Protein AF-A0A378BBC6-F1 (afdb_monomer_lite)

InterPro domains:
  IPR001708 Membrane insertase YidC/ALB3/OXA1/COX18 [PR00701] (45-63)
  IPR001708 Membrane insertase YidC/ALB3/OXA1/COX18 [PR00701] (79-94)
  IPR001708 Membrane insertase YidC/ALB3/OXA1/COX18 [PR00701] (152-172)
  IPR028053 Membrane insertase YidC, N-terminal [PF14849] (2-171)
  IPR028053 Membrane insertase YidC, N-terminal [TIGR03593] (2-173)
  IPR028053 Membrane insertase YidC, N-terminal [cd19961] (1-158)
  IPR038221 YidC, periplasmic domain superfamily [G3DSA:2.70.98.90] (1-163)

Radius of gyration: 26.61 Å; chains: 1; bounding box: 70×82×53 Å

Foldseek 3Di:
DKDKDKDFAQDQFWDKDKDKDKDKDQQDDPPVPPPPDDDDPPPDWDWAKKKDAPVRLIDTDHLVCQVVVVKDWDKHQFMKIWTADVQWIKIKGWDDRFIKIWMKHDPDPRMIMTMIMGDIDIAHHRGMDMTMMDIDTGTLDQVVLCVRGRSSNVSPCPDPCPVVVVVVVVVVVVVVVVPPDDDDDDDDDDDDDDDDDDD

Secondary structure (DSSP, 8-state):
-EEEEEEE--SSSPEEE--EEEEEEESSPPGGG---SSSS-------EEEEE-SS-S-EEE-HHHHHTT---EEEESS-EEEEEETTEEEEEEEE-SS-EEEEEEE-STTEEEEEEEPPPEEE-TT-EEEEEEEEEEEE--HHHHHHHSTTGGGG---GGGHHHHHHHHHHHHHHHHTTS-------------------

pLDDT: mean 80.64, std 21.5, range [30.55, 98.56]

Organism: Klebsiella pneumoniae subsp. ozaenae (NCBI:txid574)

Structure (mmCIF, N/CA/C/O backbone):
data_AF-A0A378BBC6-F1
#
_entry.id   AF-A0A378BBC6-F1
#
loop_
_atom_site.group_PDB
_atom_site.id
_atom_site.type_symbol
_atom_site.label_atom_id
_atom_site.label_alt_id
_atom_site.label_comp_id
_atom_site.label_asym_id
_atom_site.label_entity_id
_atom_site.label_seq_id
_atom_site.pdbx_PDB_ins_code
_atom_site.Cartn_x
_atom_site.Cartn_y
_atom_site.Cartn_z
_atom_site.occupancy
_atom_site.B_iso_or_equiv
_atom_site.auth_seq_id
_atom_site.auth_comp_id
_atom_site.auth_asym_id
_atom_site.auth_atom_id
_atom_site.pdbx_PDB_model_num
ATOM 1 N N . MET A 1 1 ? 1.016 -13.605 1.439 1.00 93.06 1 MET A N 1
ATOM 2 C CA . MET A 1 1 ? 0.713 -13.779 2.875 1.00 93.06 1 MET A CA 1
ATOM 3 C C . MET A 1 1 ? -0.545 -12.999 3.213 1.00 93.06 1 MET A C 1
ATOM 5 O O . MET A 1 1 ? -0.640 -11.848 2.810 1.00 93.06 1 MET A O 1
ATOM 9 N N . ASN A 1 2 ? -1.507 -13.596 3.916 1.00 94.50 2 ASN A N 1
ATOM 10 C CA . ASN A 1 2 ? -2.684 -12.868 4.398 1.00 94.50 2 ASN A CA 1
ATOM 11 C C . ASN A 1 2 ? -2.404 -12.291 5.785 1.00 94.50 2 ASN A C 1
ATOM 13 O O . ASN A 1 2 ? -1.843 -12.980 6.632 1.00 94.50 2 ASN A O 1
ATOM 17 N N . VAL A 1 3 ? -2.797 -11.040 5.997 1.00 94.94 3 VAL A N 1
ATOM 18 C CA . VAL A 1 3 ? -2.669 -10.315 7.261 1.00 94.94 3 VAL A CA 1
ATOM 19 C C . VAL A 1 3 ? -4.071 -9.905 7.684 1.00 94.94 3 VAL A C 1
ATOM 21 O O . VAL A 1 3 ? -4.707 -9.070 7.040 1.00 94.94 3 VAL A O 1
ATOM 24 N N . GLY A 1 4 ? -4.575 -10.569 8.721 1.00 93.38 4 GLY A N 1
ATOM 25 C CA . GLY A 1 4 ? -5.915 -10.362 9.256 1.00 93.38 4 GLY A CA 1
ATOM 26 C C . GLY A 1 4 ? -5.871 -9.829 10.682 1.00 93.38 4 GLY A C 1
ATOM 27 O O . GLY A 1 4 ? -5.032 -10.248 11.475 1.00 93.38 4 GLY A O 1
ATOM 28 N N . TYR A 1 5 ? -6.808 -8.946 11.004 1.00 93.56 5 TYR A N 1
ATOM 29 C CA . TYR A 1 5 ? -7.039 -8.399 12.333 1.00 93.56 5 TYR A CA 1
ATOM 30 C C . TYR A 1 5 ? -8.456 -8.759 12.773 1.00 93.56 5 TYR A C 1
ATOM 32 O O . TYR A 1 5 ? -9.387 -8.710 11.969 1.00 93.56 5 TYR A O 1
ATOM 40 N N . SER A 1 6 ? -8.613 -9.108 14.046 1.00 95.56 6 SER A N 1
ATOM 41 C CA . SER A 1 6 ? -9.911 -9.272 14.701 1.00 95.56 6 SER A CA 1
ATOM 42 C C . SER A 1 6 ? -10.002 -8.212 15.787 1.00 95.56 6 SER A C 1
ATOM 44 O O . SER A 1 6 ? -9.202 -8.228 16.720 1.00 95.56 6 SER A O 1
ATOM 46 N N . VAL A 1 7 ? -10.931 -7.275 15.646 1.00 95.12 7 VAL A N 1
ATOM 47 C CA . VAL A 1 7 ? -11.091 -6.141 16.557 1.00 95.12 7 VAL A CA 1
ATOM 48 C C . VAL A 1 7 ? -12.364 -6.350 17.354 1.00 95.12 7 VAL A C 1
ATOM 50 O O . VAL A 1 7 ? -13.449 -6.270 16.791 1.00 95.12 7 VAL A O 1
ATOM 53 N N . GLN A 1 8 ? -12.232 -6.615 18.651 1.00 96.56 8 GLN A N 1
ATOM 54 C CA . GLN A 1 8 ? -13.360 -6.734 19.571 1.00 96.56 8 GLN A CA 1
ATOM 55 C C . GLN A 1 8 ? -13.545 -5.421 20.337 1.00 96.56 8 GLN A C 1
ATOM 57 O O . GLN A 1 8 ? -12.618 -4.956 21.001 1.00 96.56 8 GLN A O 1
ATOM 62 N N . ASN A 1 9 ? -14.742 -4.836 20.274 1.00 96.88 9 ASN A N 1
ATOM 63 C CA . ASN A 1 9 ? -15.071 -3.640 21.038 1.00 96.88 9 ASN A CA 1
ATOM 64 C C . ASN A 1 9 ? -15.672 -4.010 22.401 1.00 96.88 9 ASN A C 1
ATOM 66 O O . ASN A 1 9 ? -16.857 -4.315 22.508 1.00 96.88 9 ASN A O 1
ATOM 70 N N . ALA A 1 10 ? -14.849 -3.955 23.449 1.00 95.38 10 ALA A N 1
ATOM 71 C CA . ALA A 1 10 ? -15.276 -4.171 24.834 1.00 95.38 10 ALA A CA 1
ATOM 72 C C . ALA A 1 10 ? -15.764 -2.889 25.543 1.00 95.38 10 ALA A C 1
ATOM 74 O O . ALA A 1 10 ? -16.035 -2.919 26.740 1.00 95.38 10 ALA A O 1
ATOM 75 N N . SER A 1 11 ? -15.829 -1.758 24.838 1.00 95.06 11 SER A N 1
ATOM 76 C CA . SER A 1 11 ? -16.244 -0.471 25.398 1.00 95.06 11 SER A CA 1
ATOM 77 C C . SER A 1 11 ? -17.716 -0.163 25.119 1.00 95.06 11 SER A C 1
ATOM 79 O O . SER A 1 11 ? -18.354 -0.800 24.283 1.00 95.06 11 SER A O 1
ATOM 81 N N . GLU A 1 12 ? -18.245 0.857 25.793 1.00 95.38 12 GLU A N 1
ATOM 82 C CA . GLU A 1 12 ? -19.625 1.337 25.622 1.00 95.38 12 GLU A CA 1
ATOM 83 C C . GLU A 1 12 ? -19.789 2.332 24.457 1.00 95.38 12 GLU A C 1
ATOM 85 O O . GLU A 1 12 ? -20.898 2.782 24.174 1.00 95.38 12 GLU A O 1
ATOM 90 N N . LYS A 1 13 ? -18.699 2.693 23.766 1.00 96.69 13 LYS A N 1
ATOM 91 C CA . LYS A 1 13 ? -18.710 3.636 22.637 1.00 96.69 13 LYS A CA 1
ATOM 92 C C . LYS A 1 13 ? -18.262 2.939 21.348 1.00 96.69 13 LYS A C 1
ATOM 94 O O . LYS A 1 13 ? -17.444 2.023 21.417 1.00 96.69 13 LYS A O 1
ATOM 99 N N . PRO A 1 14 ? -18.758 3.347 20.166 1.00 96.44 14 PRO A N 1
ATOM 100 C CA . PRO A 1 14 ? -18.241 2.835 18.900 1.00 96.44 14 PRO A CA 1
ATOM 101 C C . PRO A 1 14 ? -16.732 3.085 18.769 1.00 96.44 14 PRO A C 1
ATOM 103 O O . PRO A 1 14 ? -16.254 4.172 19.093 1.00 96.44 14 PRO A O 1
ATOM 106 N N . LEU A 1 15 ? -15.994 2.083 18.289 1.00 96.25 15 LEU A N 1
ATOM 107 C CA . LEU A 1 15 ? -14.570 2.199 17.976 1.00 96.25 15 LEU A CA 1
ATOM 108 C C . LEU A 1 15 ? -14.395 2.444 16.483 1.00 96.25 15 LEU A C 1
ATOM 110 O O . LEU A 1 15 ? -14.803 1.622 15.667 1.00 96.25 15 LEU A O 1
ATOM 114 N N . GLU A 1 16 ? -13.752 3.549 16.133 1.00 95.75 16 GLU A N 1
ATOM 115 C CA . GLU A 1 16 ? -13.383 3.852 14.755 1.00 95.75 16 GLU A CA 1
ATOM 116 C C . GLU A 1 16 ? -11.979 3.317 14.454 1.00 95.75 16 GLU A C 1
ATOM 118 O O . GLU A 1 16 ? -11.004 3.696 15.105 1.00 95.75 16 GLU A O 1
ATOM 123 N N . VAL A 1 17 ? -11.865 2.411 13.480 1.00 95.12 17 VAL A N 1
ATOM 124 C CA . VAL A 1 17 ? -10.607 1.729 13.151 1.00 95.12 17 VAL A CA 1
ATOM 125 C C . VAL A 1 17 ? -10.332 1.804 11.659 1.00 95.12 17 VAL A C 1
ATOM 127 O O . VAL A 1 17 ? -11.189 1.506 10.835 1.00 95.12 17 VAL A O 1
ATOM 130 N N . SER A 1 18 ? -9.098 2.156 11.305 1.00 94.62 18 SER A N 1
ATOM 131 C CA . SER A 1 18 ? -8.593 2.096 9.932 1.00 94.62 18 SER A CA 1
ATOM 132 C C . SER A 1 18 ? -7.389 1.169 9.864 1.00 94.62 18 SER A C 1
ATOM 134 O O . SER A 1 18 ? -6.513 1.207 10.728 1.00 94.62 18 SER A O 1
ATOM 136 N N . THR A 1 19 ? -7.314 0.357 8.815 1.00 95.12 19 THR A N 1
ATOM 137 C CA . THR A 1 19 ? -6.101 -0.405 8.504 1.00 95.12 19 THR A CA 1
ATOM 138 C C . THR A 1 19 ? -5.160 0.426 7.656 1.00 95.12 19 THR A C 1
ATOM 140 O O . THR A 1 19 ? -5.590 1.253 6.854 1.00 95.12 19 THR A O 1
ATOM 143 N N . PHE A 1 20 ? -3.864 0.191 7.803 1.00 96.19 20 PHE A N 1
ATOM 144 C CA . PHE A 1 20 ? -2.875 0.737 6.892 1.00 96.19 20 PHE A CA 1
ATOM 145 C C . PHE A 1 20 ? -1.788 -0.298 6.634 1.00 96.19 20 PHE A C 1
ATOM 147 O O . PHE A 1 20 ? -1.482 -1.129 7.489 1.00 96.19 20 PHE A O 1
ATOM 154 N N . GLY A 1 21 ? -1.197 -0.237 5.448 1.00 97.12 21 GLY A N 1
ATOM 155 C CA . GLY A 1 21 ? -0.027 -1.026 5.091 1.00 97.12 21 GLY A CA 1
ATOM 156 C C . GLY A 1 21 ? 0.956 -0.144 4.351 1.00 97.12 21 GLY A C 1
ATOM 157 O O . GLY A 1 21 ? 0.575 0.559 3.418 1.00 97.12 21 GLY A O 1
ATOM 158 N N . GLN A 1 22 ? 2.215 -0.163 4.782 1.00 98.12 22 GLN A N 1
ATOM 159 C CA . GLN A 1 22 ? 3.268 0.680 4.229 1.00 98.12 22 GLN A CA 1
ATOM 160 C C . GLN A 1 22 ? 4.488 -0.165 3.868 1.00 98.12 22 GLN A C 1
ATOM 162 O O . GLN A 1 22 ? 4.903 -1.044 4.625 1.00 98.12 22 GLN A O 1
ATOM 167 N N . LEU A 1 23 ? 5.061 0.117 2.703 1.00 97.94 23 LEU A N 1
ATOM 168 C CA . LEU A 1 23 ? 6.376 -0.341 2.283 1.00 97.94 23 LEU A CA 1
ATOM 169 C C . LEU A 1 23 ? 7.320 0.851 2.389 1.00 97.94 23 LEU A C 1
ATOM 171 O O . LEU A 1 23 ? 6.998 1.935 1.905 1.00 97.94 23 LEU A O 1
ATOM 175 N N . LYS A 1 24 ? 8.466 0.658 3.042 1.00 96.94 24 LYS A N 1
ATOM 176 C CA . LYS A 1 24 ? 9.501 1.683 3.203 1.00 96.94 24 LYS A CA 1
ATOM 177 C C . LYS A 1 24 ? 10.835 1.150 2.711 1.00 96.94 24 LYS A C 1
ATOM 179 O O . LYS A 1 24 ? 11.167 -0.008 2.968 1.00 96.94 24 LYS A O 1
ATOM 184 N N . GLN A 1 25 ? 11.597 1.990 2.027 1.00 95.25 25 GLN A N 1
ATOM 185 C CA . GLN A 1 25 ? 12.886 1.610 1.468 1.00 95.25 25 GLN A CA 1
ATOM 186 C C . GLN A 1 25 ? 13.798 2.831 1.352 1.00 95.25 25 GLN A C 1
ATOM 188 O O . GLN A 1 25 ? 13.340 3.934 1.068 1.00 95.25 25 GLN A O 1
ATOM 193 N N . THR A 1 26 ? 15.100 2.639 1.554 1.00 94.25 26 THR A N 1
ATOM 194 C CA . THR A 1 26 ? 16.105 3.659 1.229 1.00 94.25 26 THR A CA 1
ATOM 195 C C . THR A 1 26 ? 16.140 3.872 -0.281 1.00 94.25 26 THR A C 1
ATOM 197 O O . THR A 1 26 ? 16.291 2.907 -1.025 1.00 94.25 26 THR A O 1
ATOM 200 N N . ALA A 1 27 ? 15.999 5.107 -0.748 1.00 89.81 27 ALA A N 1
ATOM 201 C CA . ALA A 1 27 ? 15.964 5.441 -2.166 1.00 89.81 27 ALA A CA 1
ATOM 202 C C . ALA A 1 27 ? 17.320 5.215 -2.848 1.00 89.81 27 ALA A C 1
ATOM 204 O O . ALA A 1 27 ? 17.360 4.616 -3.919 1.00 89.81 27 ALA A O 1
ATOM 205 N N . ALA A 1 28 ? 18.430 5.584 -2.207 1.00 85.38 28 ALA A N 1
ATOM 206 C CA . ALA A 1 28 ? 19.768 5.295 -2.720 1.00 85.38 28 ALA A CA 1
ATOM 207 C C . ALA A 1 28 ? 20.107 3.798 -2.606 1.00 85.38 28 ALA A C 1
ATOM 209 O O . ALA A 1 28 ? 19.766 3.137 -1.619 1.00 85.38 28 ALA A O 1
ATOM 210 N N . LEU A 1 29 ? 20.787 3.256 -3.618 1.00 79.12 29 LEU A N 1
ATOM 211 C CA . LEU A 1 29 ? 21.414 1.941 -3.513 1.00 79.12 29 LEU A CA 1
ATOM 212 C C . LEU A 1 29 ? 22.713 2.049 -2.695 1.00 79.12 29 LEU A C 1
ATOM 214 O O . LEU A 1 29 ? 23.362 3.094 -2.714 1.00 79.12 29 LEU A O 1
ATOM 218 N N . PRO A 1 30 ? 23.126 0.983 -1.986 1.00 73.06 30 PRO A N 1
ATOM 219 C CA . PRO A 1 30 ? 24.472 0.914 -1.433 1.00 73.06 30 PRO A CA 1
ATOM 220 C C . PRO A 1 30 ? 25.503 1.047 -2.557 1.00 73.06 30 PRO A C 1
ATOM 222 O O . PRO A 1 30 ? 25.309 0.471 -3.627 1.00 73.06 30 PRO A O 1
ATOM 225 N N . THR A 1 31 ? 26.628 1.708 -2.293 1.00 66.06 31 THR A N 1
ATOM 226 C CA . THR A 1 31 ? 27.726 1.895 -3.261 1.00 66.06 31 THR A CA 1
ATOM 227 C C . THR A 1 31 ? 28.260 0.582 -3.842 1.00 66.06 31 THR A C 1
ATOM 229 O O . THR A 1 31 ? 28.710 0.552 -4.979 1.00 66.06 31 THR A O 1
ATOM 232 N N . SER A 1 32 ? 28.146 -0.539 -3.120 1.00 63.84 32 SER A N 1
ATOM 233 C CA . SER A 1 32 ? 28.508 -1.879 -3.614 1.00 63.84 32 SER A CA 1
ATOM 234 C C . SER A 1 32 ? 27.563 -2.452 -4.679 1.00 63.84 32 SER A C 1
ATOM 236 O O . SER A 1 32 ? 27.899 -3.439 -5.327 1.00 63.84 32 SER A O 1
ATOM 238 N N . ARG A 1 33 ? 26.370 -1.872 -4.840 1.00 60.31 33 ARG A N 1
ATOM 239 C CA . ARG A 1 33 ? 25.366 -2.240 -5.853 1.00 60.31 33 ARG A CA 1
ATOM 240 C C . ARG A 1 33 ? 25.175 -1.156 -6.908 1.00 60.31 33 ARG A C 1
ATOM 242 O O . ARG A 1 33 ? 24.326 -1.313 -7.782 1.00 60.31 33 ARG A O 1
ATOM 249 N N . ASP A 1 34 ? 25.934 -0.072 -6.809 1.00 60.38 34 ASP A N 1
ATOM 250 C CA . ASP A 1 34 ? 25.894 1.015 -7.765 1.00 60.38 34 ASP A CA 1
ATOM 251 C C . ASP A 1 34 ? 26.860 0.711 -8.914 1.00 60.38 34 ASP A C 1
ATOM 253 O O . ASP A 1 34 ? 28.061 0.953 -8.837 1.00 60.38 34 ASP A O 1
ATOM 257 N N . THR A 1 35 ? 26.350 0.102 -9.983 1.00 55.25 35 THR A N 1
ATOM 258 C CA . THR A 1 35 ? 27.147 -0.297 -11.155 1.00 55.25 35 THR A CA 1
ATOM 259 C C . THR A 1 35 ? 27.442 0.882 -12.093 1.00 55.25 35 THR A C 1
ATOM 261 O O . THR A 1 35 ? 27.571 0.695 -13.301 1.00 55.25 35 THR A O 1
ATOM 264 N N . GLN A 1 36 ? 27.539 2.105 -11.564 1.00 52.84 36 GLN A N 1
ATOM 265 C CA . GLN A 1 36 ? 27.869 3.323 -12.317 1.00 52.84 36 GLN A CA 1
ATOM 266 C C . GLN A 1 36 ? 29.315 3.349 -12.845 1.00 52.84 36 GLN A C 1
ATOM 268 O O . GLN A 1 36 ? 29.680 4.239 -13.610 1.00 52.84 36 GLN A O 1
ATOM 273 N N . THR A 1 37 ? 30.140 2.357 -12.506 1.00 48.44 37 THR A N 1
ATOM 274 C CA . THR A 1 37 ? 31.543 2.260 -12.920 1.00 48.44 37 THR A CA 1
ATOM 275 C C . THR A 1 37 ? 31.775 1.176 -13.984 1.00 48.44 37 THR A C 1
ATOM 277 O O . THR A 1 37 ? 32.318 0.112 -13.713 1.00 48.44 37 THR A O 1
ATOM 280 N N . GLY A 1 38 ? 31.434 1.503 -15.238 1.00 42.03 38 GLY A N 1
ATOM 281 C CA . GLY A 1 38 ? 32.111 0.985 -16.439 1.00 42.03 38 GLY A CA 1
ATOM 282 C C . GLY A 1 38 ? 31.566 -0.293 -17.105 1.00 42.03 38 GLY A C 1
ATOM 283 O O . GLY A 1 38 ? 31.574 -1.374 -16.527 1.00 42.03 38 GLY A O 1
ATOM 284 N N . GLY A 1 39 ? 31.222 -0.184 -18.398 1.00 45.06 39 GLY A N 1
ATOM 285 C CA . GLY A 1 39 ? 31.035 -1.317 -19.324 1.00 45.06 39 GLY A CA 1
ATOM 286 C C . GLY A 1 39 ? 29.593 -1.568 -19.791 1.00 45.06 39 GLY A C 1
ATOM 287 O O . GLY A 1 39 ? 28.655 -1.029 -19.219 1.00 45.06 39 GLY A O 1
ATOM 288 N N . LEU A 1 40 ? 29.435 -2.384 -20.848 1.00 44.59 40 LEU A N 1
ATOM 289 C CA . LEU A 1 40 ? 28.229 -2.695 -21.661 1.00 44.59 40 LEU A CA 1
ATOM 290 C C . LEU A 1 40 ? 26.936 -3.151 -20.916 1.00 44.59 40 LEU A C 1
ATOM 292 O O . LEU A 1 40 ? 25.989 -3.612 -21.550 1.00 44.59 40 LEU A O 1
ATOM 296 N N . SER A 1 41 ? 26.864 -3.030 -19.592 1.00 45.25 41 SER A N 1
ATOM 297 C CA . SER A 1 41 ? 25.772 -3.452 -18.701 1.00 45.25 41 SER A CA 1
ATOM 298 C C . SER A 1 41 ? 24.898 -2.291 -18.188 1.00 45.25 41 SER A C 1
ATOM 300 O O . SER A 1 41 ? 24.305 -2.385 -17.118 1.00 45.25 41 SER A O 1
ATOM 302 N N . THR A 1 42 ? 24.777 -1.196 -18.944 1.00 47.03 42 THR A N 1
ATOM 303 C CA . THR A 1 42 ? 24.041 0.035 -18.573 1.00 47.03 42 THR A CA 1
ATOM 304 C C . THR A 1 42 ? 22.507 -0.077 -18.623 1.00 47.03 42 THR A C 1
ATOM 306 O O . THR A 1 42 ? 21.802 0.933 -18.634 1.00 47.03 42 THR A O 1
ATOM 309 N N . MET A 1 43 ? 21.943 -1.288 -18.630 1.00 50.75 43 MET A N 1
ATOM 310 C CA . MET A 1 43 ? 20.492 -1.466 -18.535 1.00 50.75 43 MET A CA 1
ATOM 311 C C . MET A 1 43 ? 20.044 -1.362 -17.078 1.00 50.75 43 MET A C 1
ATOM 313 O O . MET A 1 43 ? 19.977 -2.353 -16.354 1.00 50.75 43 MET A O 1
ATOM 317 N N . HIS A 1 44 ? 19.733 -0.138 -16.651 1.00 56.62 44 HIS A N 1
ATOM 318 C CA . HIS A 1 44 ? 19.119 0.124 -15.354 1.00 56.62 44 HIS A CA 1
ATOM 319 C C . HIS A 1 44 ? 17.760 -0.576 -15.279 1.00 56.62 44 HIS A C 1
ATOM 321 O O . HIS A 1 44 ? 16.805 -0.205 -15.962 1.00 56.62 44 HIS A O 1
ATOM 327 N N . THR A 1 45 ? 17.666 -1.603 -14.443 1.00 71.50 45 THR A N 1
ATOM 328 C CA . THR A 1 45 ? 16.388 -2.234 -14.134 1.00 71.50 45 THR A CA 1
ATOM 329 C C . THR A 1 45 ? 15.572 -1.302 -13.248 1.00 71.50 45 THR A C 1
ATOM 331 O O . THR A 1 45 ? 16.097 -0.665 -12.333 1.00 71.50 45 THR A O 1
ATOM 334 N N . PHE A 1 46 ? 14.281 -1.157 -13.559 1.00 82.44 46 PHE A N 1
ATOM 335 C CA . PHE A 1 46 ? 13.430 -0.210 -12.845 1.00 82.44 46 PHE A CA 1
ATOM 336 C C . PHE A 1 46 ? 13.374 -0.563 -11.355 1.00 82.44 46 PHE A C 1
ATOM 338 O O . PHE A 1 46 ? 13.031 -1.685 -10.974 1.00 82.44 46 PHE A O 1
ATOM 345 N N . ARG A 1 47 ? 13.682 0.428 -10.519 1.00 88.75 47 ARG A N 1
ATOM 346 C CA . ARG A 1 47 ? 13.549 0.358 -9.070 1.00 88.75 47 ARG A CA 1
ATOM 347 C C . ARG A 1 47 ? 12.770 1.571 -8.593 1.00 88.75 47 ARG A C 1
ATOM 349 O O . ARG A 1 47 ? 13.177 2.705 -8.824 1.00 88.75 47 ARG A O 1
ATOM 356 N N . GLY A 1 48 ? 11.644 1.324 -7.946 1.00 93.25 48 GLY A N 1
ATOM 357 C CA . GLY A 1 48 ? 10.718 2.382 -7.572 1.00 93.25 48 GLY A CA 1
ATOM 358 C C . GLY A 1 48 ? 9.460 1.829 -6.931 1.00 93.25 48 GLY A C 1
ATOM 359 O O . GLY A 1 48 ? 9.353 0.632 -6.665 1.00 93.25 48 GLY A O 1
ATOM 360 N N . ALA A 1 49 ? 8.497 2.703 -6.692 1.00 96.56 49 ALA A N 1
ATOM 361 C CA . ALA A 1 49 ? 7.168 2.310 -6.272 1.00 96.56 49 ALA A CA 1
ATOM 362 C C . ALA A 1 49 ? 6.251 2.110 -7.490 1.00 96.56 49 ALA A C 1
ATOM 364 O O . ALA A 1 49 ? 6.550 2.542 -8.605 1.00 96.56 49 ALA A O 1
ATOM 365 N N . ALA A 1 50 ? 5.136 1.424 -7.283 1.00 96.50 50 ALA A N 1
ATOM 366 C CA . ALA A 1 50 ? 4.064 1.303 -8.257 1.00 96.50 50 ALA A CA 1
ATOM 367 C C . ALA A 1 50 ? 2.727 1.139 -7.540 1.00 96.50 50 ALA A C 1
ATOM 369 O O . ALA A 1 50 ? 2.681 0.694 -6.393 1.00 96.50 50 ALA A O 1
ATOM 370 N N . PHE A 1 51 ? 1.638 1.477 -8.209 1.00 97.38 51 PHE A N 1
ATOM 371 C CA . PHE A 1 51 ? 0.298 1.274 -7.683 1.00 97.38 51 PHE A CA 1
ATOM 372 C C . PHE A 1 51 ? -0.691 0.980 -8.809 1.00 97.38 51 PHE A C 1
ATOM 374 O O . PHE A 1 51 ? -0.406 1.178 -9.989 1.00 97.38 51 PHE A O 1
ATOM 381 N N . SER A 1 52 ? -1.856 0.479 -8.425 1.00 96.88 52 SER A N 1
ATOM 382 C CA . SER A 1 52 ? -2.989 0.222 -9.309 1.00 96.88 52 SER A CA 1
ATOM 383 C C . SER A 1 52 ? -4.248 0.708 -8.616 1.00 96.88 52 SER A C 1
ATOM 385 O O . SER A 1 52 ? -4.427 0.414 -7.440 1.00 96.88 52 SER A O 1
ATOM 387 N N . THR A 1 53 ? -5.108 1.443 -9.306 1.00 96.19 53 THR A N 1
ATOM 388 C CA . THR A 1 53 ? -6.403 1.922 -8.808 1.00 96.19 53 THR A CA 1
ATOM 389 C C . THR A 1 53 ? -7.540 1.364 -9.663 1.00 96.19 53 THR A C 1
ATOM 391 O O . THR A 1 53 ? -7.322 0.638 -10.633 1.00 96.19 53 THR A O 1
ATOM 394 N N . ALA A 1 54 ? -8.783 1.695 -9.309 1.00 92.56 54 ALA A N 1
ATOM 395 C CA . ALA A 1 54 ? -9.937 1.384 -10.149 1.00 92.56 54 ALA A CA 1
ATOM 396 C C . ALA A 1 54 ? -9.872 2.076 -11.528 1.00 92.56 54 ALA A C 1
ATOM 398 O O . ALA A 1 54 ? -10.325 1.495 -12.512 1.00 92.56 54 ALA A O 1
ATOM 399 N N . ASP A 1 55 ? -9.287 3.276 -11.593 1.00 91.56 55 ASP A N 1
ATOM 400 C CA . ASP A 1 55 ? -9.220 4.090 -12.813 1.00 91.56 55 ASP A CA 1
ATOM 401 C C . ASP A 1 55 ? -7.937 3.837 -13.615 1.00 91.56 55 ASP A C 1
ATOM 403 O O . ASP A 1 55 ? -7.935 3.907 -14.845 1.00 91.56 55 ASP A O 1
ATOM 407 N N . SER A 1 56 ? -6.845 3.503 -12.926 1.00 91.00 56 SER A N 1
ATOM 408 C CA . SER A 1 56 ? -5.538 3.271 -13.528 1.00 91.00 56 SER A CA 1
ATOM 409 C C . SER A 1 56 ? -5.021 1.880 -13.206 1.00 91.00 56 SER A C 1
ATOM 411 O O . SER A 1 56 ? -4.728 1.539 -12.062 1.00 91.00 56 SER A O 1
ATOM 413 N N . LYS A 1 57 ? -4.881 1.053 -14.243 1.00 91.69 57 LYS A N 1
ATOM 414 C CA . LYS A 1 57 ? -4.523 -0.362 -14.080 1.00 91.69 57 LYS A CA 1
ATOM 415 C C . LYS A 1 57 ? -3.128 -0.548 -13.491 1.00 91.69 57 LYS A C 1
ATOM 417 O O . LYS A 1 57 ? -2.931 -1.502 -12.744 1.00 91.69 57 LYS A O 1
ATOM 422 N N . TYR A 1 58 ? -2.178 0.319 -13.834 1.00 92.06 58 TYR A N 1
ATOM 423 C CA . TYR A 1 58 ? -0.798 0.235 -13.369 1.00 92.06 58 TYR A CA 1
ATOM 424 C C . TYR A 1 58 ? -0.055 1.546 -13.622 1.00 92.06 58 TYR A C 1
ATOM 426 O O . TYR A 1 58 ? 0.065 1.980 -14.767 1.00 92.06 58 TYR A O 1
ATOM 434 N N . GLU A 1 59 ? 0.507 2.121 -12.565 1.00 93.81 59 GLU A N 1
ATOM 435 C CA . GLU A 1 59 ? 1.358 3.304 -12.629 1.00 93.81 59 GLU A CA 1
ATOM 436 C C . GLU A 1 59 ? 2.638 3.107 -11.825 1.00 93.81 59 GLU A C 1
ATOM 438 O O . GLU A 1 59 ? 2.634 2.571 -10.715 1.00 93.81 59 GLU A O 1
ATOM 443 N N . LYS A 1 60 ? 3.753 3.562 -12.400 1.00 94.12 60 LYS A N 1
ATOM 444 C CA . LYS A 1 60 ? 5.065 3.591 -11.750 1.00 94.12 60 LYS A CA 1
ATOM 445 C C . LYS A 1 60 ? 5.267 4.943 -11.079 1.00 94.12 60 LYS A C 1
ATOM 447 O O . LYS A 1 60 ? 4.970 5.978 -11.663 1.00 94.12 60 LYS A O 1
ATOM 452 N N . TYR A 1 61 ? 5.861 4.926 -9.894 1.00 95.00 61 TYR A N 1
ATOM 453 C CA . TYR A 1 61 ? 6.202 6.118 -9.130 1.00 95.00 61 TYR A CA 1
ATOM 454 C C . TYR A 1 61 ? 7.681 6.071 -8.744 1.00 95.00 61 TYR A C 1
ATOM 456 O O . TYR A 1 61 ? 8.137 5.147 -8.065 1.00 95.00 61 TYR A O 1
ATOM 464 N N . LYS A 1 62 ? 8.466 7.033 -9.231 1.00 94.81 62 LYS A N 1
ATOM 465 C CA . LYS A 1 62 ? 9.917 7.051 -9.010 1.00 94.81 62 LYS A CA 1
ATOM 466 C C . LYS A 1 62 ? 10.226 7.449 -7.572 1.00 94.81 62 LYS A C 1
ATOM 468 O O . LYS A 1 62 ? 9.529 8.274 -6.990 1.00 94.81 62 LYS A O 1
ATOM 473 N N . PHE A 1 63 ? 11.292 6.887 -7.007 1.00 95.38 63 PHE A N 1
ATOM 474 C CA . PHE A 1 63 ? 11.756 7.300 -5.682 1.00 95.38 63 PHE A CA 1
ATOM 475 C C . PHE A 1 63 ? 12.228 8.754 -5.665 1.00 95.38 63 PHE A C 1
ATOM 477 O O . PHE A 1 63 ? 11.955 9.436 -4.685 1.00 95.38 63 PHE A O 1
ATOM 484 N N . ASP A 1 64 ? 12.834 9.235 -6.751 1.00 93.56 64 ASP A N 1
ATOM 485 C CA . ASP A 1 64 ? 13.286 10.627 -6.870 1.00 93.56 64 ASP A CA 1
ATOM 486 C C . ASP A 1 64 ? 12.117 11.611 -6.727 1.00 93.56 64 ASP A C 1
ATOM 488 O O . ASP A 1 64 ? 12.175 12.506 -5.897 1.00 93.56 64 ASP A O 1
ATOM 492 N N . THR A 1 65 ? 10.991 11.353 -7.400 1.00 95.69 65 THR A N 1
ATOM 493 C CA . THR A 1 65 ? 9.760 12.152 -7.260 1.00 95.69 65 THR A CA 1
ATOM 494 C C . THR A 1 65 ? 9.283 12.222 -5.804 1.00 95.69 65 THR A C 1
ATOM 496 O O . THR A 1 65 ? 8.947 13.291 -5.305 1.00 95.69 65 THR A O 1
ATOM 499 N N . ILE A 1 66 ? 9.330 11.095 -5.079 1.00 96.31 66 ILE A N 1
ATOM 500 C CA . ILE A 1 66 ? 8.980 11.064 -3.650 1.00 96.31 66 ILE A CA 1
ATOM 501 C C . ILE A 1 66 ? 9.971 11.908 -2.838 1.00 96.31 66 ILE A C 1
ATOM 503 O O . ILE A 1 66 ? 9.550 12.651 -1.954 1.00 96.31 66 ILE A O 1
ATOM 507 N N . LEU A 1 67 ? 11.276 11.799 -3.112 1.00 95.31 67 LEU A N 1
ATOM 508 C CA . LEU A 1 67 ? 12.317 12.574 -2.427 1.00 95.31 67 LEU A CA 1
ATOM 509 C C . LEU A 1 67 ? 12.151 14.084 -2.641 1.00 95.31 67 LEU A C 1
ATOM 511 O O . LEU A 1 67 ? 12.347 14.844 -1.690 1.00 95.31 67 LEU A O 1
ATOM 515 N N . ASP A 1 68 ? 11.695 14.488 -3.825 1.00 96.25 68 ASP A N 1
ATOM 516 C CA . ASP A 1 68 ? 11.373 15.874 -4.182 1.00 96.25 68 ASP A CA 1
ATOM 517 C C . ASP A 1 68 ? 10.078 16.382 -3.513 1.00 96.25 68 ASP A C 1
ATOM 519 O O . ASP A 1 68 ? 9.679 17.531 -3.684 1.00 96.25 68 ASP A O 1
ATOM 523 N N . ASN A 1 69 ? 9.452 15.557 -2.665 1.00 94.44 69 ASN A N 1
ATOM 524 C CA . ASN A 1 69 ? 8.199 15.810 -1.946 1.00 94.44 69 ASN A CA 1
ATOM 525 C C . ASN A 1 69 ? 6.960 15.938 -2.839 1.00 94.44 69 ASN A C 1
ATOM 527 O O . ASN A 1 69 ? 5.879 16.282 -2.349 1.00 94.44 69 ASN A O 1
ATOM 531 N N . GLU A 1 70 ? 7.074 15.565 -4.109 1.00 96.38 70 GLU A N 1
ATOM 532 C CA . GLU A 1 70 ? 5.936 15.315 -4.978 1.00 96.38 70 GLU A CA 1
ATOM 533 C C . GLU A 1 70 ? 5.368 13.947 -4.597 1.00 96.38 70 GLU A C 1
ATOM 535 O O . GLU A 1 70 ? 5.913 12.901 -4.941 1.00 96.38 70 GLU A O 1
ATOM 540 N N . ASN A 1 71 ? 4.319 13.952 -3.771 1.00 95.69 71 ASN A N 1
ATOM 541 C CA . ASN A 1 71 ? 3.770 12.734 -3.188 1.00 95.69 71 ASN A CA 1
ATOM 542 C C . ASN A 1 71 ? 2.414 12.365 -3.787 1.00 95.69 71 ASN A C 1
ATOM 544 O O . ASN A 1 71 ? 1.533 13.207 -3.959 1.00 95.69 71 ASN A O 1
ATOM 548 N N . LEU A 1 72 ? 2.226 11.069 -4.025 1.00 96.25 72 LEU A N 1
ATOM 549 C CA . LEU A 1 72 ? 0.945 10.481 -4.373 1.00 96.25 72 LEU A CA 1
ATOM 550 C C . LEU A 1 72 ? -0.041 10.658 -3.213 1.00 96.25 72 LEU A C 1
ATOM 552 O O . LEU A 1 72 ? 0.309 10.438 -2.051 1.00 96.25 72 LEU A O 1
ATOM 556 N N . ASN A 1 73 ? -1.286 10.985 -3.547 1.00 97.19 73 ASN A N 1
ATOM 557 C CA . ASN A 1 73 ? -2.419 10.967 -2.629 1.00 97.19 73 ASN A CA 1
ATOM 558 C C . ASN A 1 73 ? -3.705 10.727 -3.433 1.00 97.19 73 ASN A C 1
ATOM 560 O O . ASN A 1 73 ? -4.299 11.670 -3.953 1.00 97.19 73 ASN A O 1
ATOM 564 N N . VAL A 1 74 ? -4.088 9.462 -3.605 1.00 97.00 74 VAL A N 1
ATOM 565 C CA . VAL A 1 74 ? -5.215 9.067 -4.464 1.00 97.00 74 VAL A CA 1
ATOM 566 C C . VAL A 1 74 ? -6.171 8.145 -3.726 1.00 97.00 74 VAL A C 1
ATOM 568 O O . VAL A 1 74 ? -5.763 7.201 -3.054 1.00 97.00 74 VAL A O 1
ATOM 571 N N . SER A 1 75 ? -7.467 8.396 -3.880 1.00 97.12 75 SER A N 1
ATOM 572 C CA . SER A 1 75 ? -8.522 7.573 -3.293 1.00 97.12 75 SER A CA 1
ATOM 573 C C . SER A 1 75 ? -9.050 6.562 -4.307 1.00 97.12 75 SER A C 1
ATOM 575 O O . SER A 1 75 ? -9.382 6.924 -5.430 1.00 97.12 75 SER A O 1
ATOM 577 N N . THR A 1 76 ? -9.152 5.293 -3.919 1.00 96.44 76 THR A N 1
ATOM 578 C CA . THR A 1 76 ? -9.630 4.209 -4.783 1.00 96.44 76 THR A CA 1
ATOM 579 C C . THR A 1 76 ? -10.348 3.130 -3.981 1.00 96.44 76 THR A C 1
ATOM 581 O O . THR A 1 76 ? -9.946 2.795 -2.871 1.00 96.44 76 THR A O 1
ATOM 584 N N . LYS A 1 77 ? -11.407 2.534 -4.537 1.00 93.19 77 LYS A N 1
ATOM 585 C CA . LYS A 1 77 ? -12.101 1.407 -3.887 1.00 93.19 77 LYS A CA 1
ATOM 586 C C . LYS A 1 77 ? -11.242 0.146 -3.870 1.00 93.19 77 LYS A C 1
ATOM 588 O O . LYS A 1 77 ? -11.098 -0.501 -2.843 1.00 93.19 77 LYS A O 1
ATOM 593 N N . ASN A 1 78 ? -10.632 -0.163 -5.010 1.00 90.69 78 ASN A N 1
ATOM 594 C CA . ASN A 1 78 ? -9.815 -1.353 -5.209 1.00 90.69 78 ASN A CA 1
ATOM 595 C C . ASN A 1 78 ? -8.423 -0.964 -5.687 1.00 90.69 78 ASN A C 1
ATOM 597 O O . ASN A 1 78 ? -8.224 0.128 -6.220 1.00 90.69 78 ASN A O 1
ATOM 601 N N . GLY A 1 79 ? -7.472 -1.874 -5.525 1.00 95.38 79 GLY A N 1
ATOM 602 C CA . GLY A 1 79 ? -6.119 -1.650 -5.992 1.00 95.38 79 GLY A CA 1
ATOM 603 C C . GLY A 1 79 ? -5.076 -2.231 -5.066 1.00 95.38 79 GLY A C 1
ATOM 604 O O . GLY A 1 79 ? -5.377 -2.980 -4.134 1.00 95.38 79 GLY A O 1
ATOM 605 N N . TRP A 1 80 ? -3.838 -1.849 -5.323 1.00 97.69 80 TRP A N 1
ATOM 606 C CA . TRP A 1 80 ? -2.691 -2.238 -4.523 1.00 97.69 80 TRP A CA 1
ATOM 607 C C . TRP A 1 80 ? -1.578 -1.204 -4.657 1.00 97.69 80 TRP A C 1
ATOM 609 O O . TRP A 1 80 ? -1.546 -0.410 -5.598 1.00 97.69 80 TRP A O 1
ATOM 619 N N . VAL A 1 81 ? -0.648 -1.247 -3.710 1.00 98.25 81 VAL A N 1
ATOM 620 C CA . VAL A 1 81 ? 0.592 -0.466 -3.728 1.00 98.25 81 VAL A CA 1
ATOM 621 C C . VAL A 1 81 ? 1.781 -1.408 -3.628 1.00 98.25 81 VAL A C 1
ATOM 623 O O . VAL A 1 81 ? 1.712 -2.411 -2.918 1.00 98.25 81 VAL A O 1
ATOM 626 N N . ALA A 1 82 ? 2.869 -1.107 -4.326 1.00 97.75 82 ALA A N 1
ATOM 627 C CA . ALA A 1 82 ? 4.032 -1.974 -4.419 1.00 97.75 82 ALA A CA 1
ATOM 628 C C . ALA A 1 82 ? 5.355 -1.208 -4.460 1.00 97.75 82 ALA A C 1
ATOM 630 O O . ALA A 1 82 ? 5.417 -0.049 -4.863 1.00 97.75 82 ALA A O 1
ATOM 631 N N . MET A 1 83 ? 6.428 -1.903 -4.091 1.00 96.69 83 MET A N 1
ATOM 632 C CA . MET A 1 83 ? 7.806 -1.532 -4.394 1.00 96.69 83 MET A CA 1
ATOM 633 C C . MET A 1 83 ? 8.425 -2.599 -5.295 1.00 96.69 83 MET A C 1
ATOM 635 O O . MET A 1 83 ? 8.289 -3.804 -5.061 1.00 96.69 83 MET A O 1
ATOM 639 N N . LEU A 1 84 ? 9.086 -2.133 -6.348 1.00 92.69 84 LEU A N 1
ATOM 640 C CA . LEU A 1 84 ? 9.632 -2.936 -7.431 1.00 92.69 84 LEU A CA 1
ATOM 641 C C . LEU A 1 84 ? 11.158 -2.867 -7.413 1.00 92.69 84 LEU A C 1
ATOM 643 O O . LEU A 1 84 ? 11.749 -1.803 -7.220 1.00 92.69 84 LEU A O 1
ATOM 647 N N . GLN A 1 85 ? 11.785 -4.012 -7.651 1.00 87.94 85 GLN A N 1
ATOM 648 C CA . GLN A 1 85 ? 13.203 -4.150 -7.968 1.00 87.94 85 GLN A CA 1
ATOM 649 C C . GLN A 1 85 ? 13.366 -5.259 -9.014 1.00 87.94 85 GLN A C 1
ATOM 651 O O . GLN A 1 85 ? 12.411 -5.974 -9.325 1.00 87.94 85 GLN A O 1
ATOM 656 N N . GLN A 1 86 ? 14.579 -5.453 -9.532 1.00 83.62 86 GLN A N 1
ATOM 657 C CA . GLN A 1 86 ? 14.836 -6.518 -10.498 1.00 83.62 86 GLN A CA 1
ATOM 658 C C . GLN A 1 86 ? 14.419 -7.890 -9.940 1.00 83.62 86 GLN A C 1
ATOM 660 O O . GLN A 1 86 ? 14.913 -8.318 -8.898 1.00 83.62 86 GLN A O 1
ATOM 665 N N . TYR A 1 87 ? 13.497 -8.558 -10.637 1.00 81.88 87 TYR A N 1
ATOM 666 C CA . TYR A 1 87 ? 12.938 -9.884 -10.328 1.00 81.88 87 TYR A CA 1
ATOM 667 C C . TYR A 1 87 ? 12.108 -10.025 -9.050 1.00 81.88 87 TYR A C 1
ATOM 669 O O . TYR A 1 87 ? 11.518 -11.085 -8.863 1.00 81.88 87 TYR A O 1
ATOM 677 N N . PHE A 1 88 ? 12.015 -9.011 -8.187 1.00 90.31 88 PHE A N 1
ATOM 678 C CA . PHE A 1 88 ? 11.282 -9.105 -6.923 1.00 90.31 88 PHE A CA 1
ATOM 679 C C . PHE A 1 88 ? 10.290 -7.962 -6.756 1.00 90.31 88 PHE A C 1
ATOM 681 O O . PHE A 1 88 ? 10.521 -6.822 -7.158 1.00 90.31 88 PHE A O 1
ATOM 688 N N . THR A 1 89 ? 9.189 -8.270 -6.085 1.00 93.94 89 THR A N 1
ATOM 689 C CA . THR A 1 89 ? 8.136 -7.308 -5.781 1.00 93.94 89 THR A CA 1
ATOM 690 C C . THR A 1 89 ? 7.667 -7.498 -4.351 1.00 93.94 89 THR A C 1
ATOM 692 O O . THR A 1 89 ? 7.503 -8.623 -3.869 1.00 93.94 89 THR A O 1
ATOM 695 N N . THR A 1 90 ? 7.420 -6.384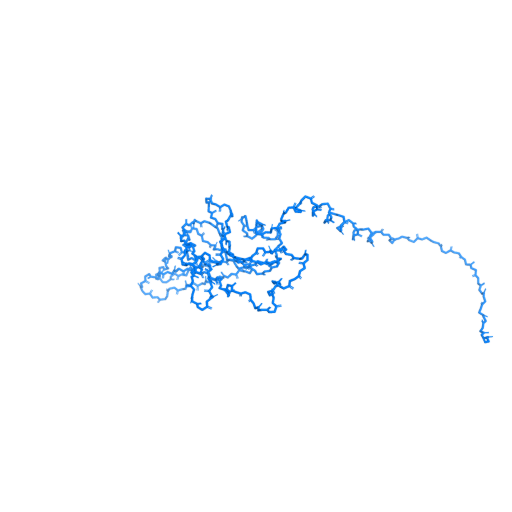 -3.677 1.00 96.75 90 THR A N 1
ATOM 696 C CA . THR A 1 90 ? 6.639 -6.338 -2.445 1.00 96.75 90 THR A CA 1
ATOM 697 C C . THR A 1 90 ? 5.385 -5.527 -2.697 1.00 96.75 90 THR A C 1
ATOM 699 O O . THR A 1 90 ? 5.474 -4.454 -3.280 1.00 96.75 90 THR A O 1
ATOM 702 N N . ALA A 1 91 ? 4.216 -6.026 -2.297 1.00 97.81 91 ALA A N 1
ATOM 703 C CA . ALA A 1 91 ? 2.956 -5.326 -2.530 1.00 97.81 91 ALA A CA 1
ATOM 704 C C . ALA A 1 91 ? 1.966 -5.520 -1.387 1.00 97.81 91 ALA A C 1
ATOM 706 O O . ALA A 1 91 ? 1.802 -6.629 -0.883 1.00 97.81 91 ALA A O 1
ATOM 707 N N . TRP A 1 92 ? 1.273 -4.450 -1.018 1.00 98.12 92 TRP A N 1
ATOM 708 C CA . TRP A 1 92 ? 0.119 -4.490 -0.132 1.00 98.12 92 TRP A CA 1
ATOM 709 C C . TRP A 1 92 ? -1.171 -4.410 -0.943 1.00 98.12 92 TRP A C 1
ATOM 711 O O . TRP A 1 92 ? -1.346 -3.512 -1.765 1.00 98.12 92 TRP A O 1
ATOM 721 N N . VAL A 1 93 ? -2.092 -5.327 -0.654 1.00 97.44 93 VAL A N 1
ATOM 722 C CA . VAL A 1 93 ? -3.427 -5.405 -1.250 1.00 97.44 93 VAL A CA 1
ATOM 723 C C . VAL A 1 93 ? -4.467 -5.302 -0.127 1.00 97.44 93 VAL A C 1
ATOM 725 O O . VAL A 1 93 ? -4.638 -6.272 0.622 1.00 97.44 93 VAL A O 1
ATOM 728 N N . PRO A 1 94 ? -5.155 -4.161 0.052 1.00 96.19 94 PRO A N 1
ATOM 729 C CA . PRO A 1 94 ? -6.285 -4.075 0.975 1.00 96.19 94 PRO A CA 1
ATOM 730 C C . PRO A 1 94 ? -7.406 -5.045 0.576 1.00 96.19 94 PRO A C 1
ATOM 732 O O . PRO A 1 94 ? -7.716 -5.200 -0.604 1.00 96.19 94 PRO A O 1
ATOM 735 N N . ARG A 1 95 ? -8.035 -5.702 1.559 1.00 94.62 95 ARG A N 1
ATOM 736 C CA . ARG A 1 95 ? -9.222 -6.553 1.363 1.00 94.62 95 ARG A CA 1
ATOM 737 C C . ARG A 1 95 ? -10.391 -5.950 2.132 1.00 94.62 95 ARG A C 1
ATOM 739 O O . ARG A 1 95 ? -10.768 -6.427 3.199 1.00 94.62 95 ARG A O 1
ATOM 746 N N . ASN A 1 96 ? -10.918 -4.851 1.610 1.00 90.88 96 ASN A N 1
ATOM 747 C CA . ASN A 1 96 ? -12.087 -4.173 2.157 1.00 90.88 96 ASN A CA 1
ATOM 748 C C . ASN A 1 96 ? -12.988 -3.676 1.018 1.00 90.88 96 ASN A C 1
ATOM 750 O O . ASN A 1 96 ? -12.569 -3.632 -0.135 1.00 90.88 96 ASN A O 1
ATOM 754 N N . ASN A 1 97 ? -14.225 -3.318 1.359 1.00 86.44 97 ASN A N 1
ATOM 755 C CA . ASN A 1 97 ? -15.212 -2.790 0.409 1.00 86.44 97 ASN A CA 1
ATOM 756 C C . ASN A 1 97 ? -15.253 -1.247 0.393 1.00 86.44 97 ASN A C 1
ATOM 758 O O . ASN A 1 97 ? -16.081 -0.662 -0.306 1.00 86.44 97 ASN A O 1
ATOM 762 N N . GLY A 1 98 ? -14.418 -0.599 1.211 1.00 90.56 98 GLY A N 1
ATOM 763 C CA . GLY A 1 98 ? -14.391 0.851 1.394 1.00 90.56 98 GLY A CA 1
ATOM 764 C C . GLY A 1 98 ? -13.416 1.546 0.447 1.00 90.56 98 GLY A C 1
ATOM 765 O O . GLY A 1 98 ? -12.666 0.913 -0.292 1.00 90.56 98 GLY A O 1
ATOM 766 N N . THR A 1 99 ? -13.407 2.876 0.484 1.00 95.81 99 THR A N 1
ATOM 767 C CA . THR A 1 99 ? -12.428 3.667 -0.270 1.00 95.81 99 THR A CA 1
ATOM 768 C C . THR A 1 99 ? -11.093 3.698 0.473 1.00 95.81 99 THR A C 1
ATOM 770 O O . THR A 1 99 ? -11.002 4.160 1.606 1.00 95.81 99 THR A O 1
ATOM 773 N N . ASN A 1 100 ? -10.035 3.221 -0.166 1.00 97.00 100 ASN A N 1
ATOM 774 C CA . ASN A 1 100 ? -8.671 3.281 0.335 1.00 97.00 100 ASN A CA 1
ATOM 775 C C . ASN A 1 100 ? -7.978 4.547 -0.170 1.00 97.00 100 ASN A C 1
ATOM 777 O O . ASN A 1 100 ? -8.145 4.924 -1.325 1.00 97.00 100 ASN A O 1
ATOM 781 N N . ASN A 1 101 ? -7.155 5.166 0.668 1.00 98.06 101 ASN A N 1
ATOM 782 C CA . ASN A 1 101 ? -6.266 6.244 0.271 1.00 98.06 101 ASN A CA 1
ATOM 783 C C . ASN A 1 101 ? -4.847 5.710 0.072 1.00 98.06 101 ASN A C 1
ATOM 785 O O . ASN A 1 101 ? -4.220 5.245 1.029 1.00 98.06 101 ASN A O 1
ATOM 789 N N . PHE A 1 102 ? -4.346 5.759 -1.156 1.00 98.31 102 PHE A N 1
ATOM 790 C CA . PHE A 1 102 ? -2.982 5.383 -1.508 1.00 98.31 102 PHE A CA 1
ATOM 791 C C . PHE A 1 102 ? -2.096 6.611 -1.491 1.00 98.31 102 PHE A C 1
ATOM 793 O O . PHE A 1 102 ? -2.473 7.670 -1.989 1.00 98.31 102 PHE A O 1
ATOM 800 N N . TYR A 1 103 ? -0.915 6.463 -0.905 1.00 98.44 103 TYR A N 1
ATOM 801 C CA . TYR A 1 103 ? -0.022 7.583 -0.683 1.00 98.44 103 TYR A CA 1
ATOM 802 C C . TYR A 1 103 ? 1.439 7.195 -0.850 1.00 98.44 103 TYR A C 1
ATOM 804 O O . TYR A 1 103 ? 1.822 6.049 -0.599 1.00 98.44 103 TYR A O 1
ATOM 812 N N . THR A 1 104 ? 2.264 8.178 -1.196 1.00 98.50 104 THR A N 1
ATOM 813 C CA . THR A 1 104 ? 3.712 8.116 -0.984 1.00 98.50 104 THR A CA 1
ATOM 814 C C . THR A 1 104 ? 4.130 9.137 0.062 1.00 98.50 104 THR A C 1
ATOM 816 O O . THR A 1 104 ? 3.390 10.069 0.373 1.00 98.50 104 THR A O 1
ATOM 819 N N . ALA A 1 105 ? 5.294 8.926 0.664 1.00 98.00 105 ALA A N 1
ATOM 820 C CA . ALA A 1 105 ? 5.868 9.875 1.604 1.00 98.00 105 ALA A CA 1
ATOM 821 C C . ALA A 1 105 ? 7.394 9.820 1.566 1.00 98.00 105 ALA A C 1
ATOM 823 O O . ALA A 1 105 ? 7.982 8.734 1.605 1.00 98.00 105 ALA A O 1
ATOM 824 N N . ASN A 1 106 ? 8.027 10.991 1.578 1.00 97.19 106 ASN A N 1
ATOM 825 C CA . ASN A 1 106 ? 9.417 11.130 1.987 1.00 97.19 106 ASN A CA 1
ATOM 826 C C . ASN A 1 106 ? 9.478 11.073 3.518 1.00 97.19 106 ASN A C 1
ATOM 828 O O . ASN A 1 106 ? 8.895 11.915 4.196 1.00 97.19 106 ASN A O 1
ATOM 832 N N . LEU A 1 107 ? 10.152 10.065 4.069 1.00 96.19 107 LEU A N 1
ATOM 833 C CA . LEU A 1 107 ? 10.301 9.892 5.516 1.00 96.19 107 LEU A CA 1
ATOM 834 C C . LEU A 1 107 ? 11.571 10.568 6.063 1.00 96.19 107 LEU A C 1
ATOM 836 O O . LEU A 1 107 ? 11.858 10.453 7.255 1.00 96.19 107 LEU A O 1
ATOM 840 N N . GLY A 1 108 ? 12.333 11.259 5.211 1.00 93.69 108 GLY A N 1
ATOM 841 C CA . GLY A 1 108 ? 13.626 11.845 5.547 1.00 93.69 108 GLY A CA 1
ATOM 842 C C . GLY A 1 108 ? 14.776 10.838 5.472 1.00 93.69 108 GLY A C 1
ATOM 843 O O . GLY A 1 108 ? 14.577 9.633 5.312 1.00 93.69 108 GLY A O 1
ATOM 844 N N . ASN A 1 109 ? 16.012 11.343 5.561 1.00 92.69 109 ASN A N 1
ATOM 845 C CA . ASN A 1 109 ? 17.249 10.545 5.510 1.00 92.69 109 ASN A CA 1
ATOM 846 C C . ASN A 1 109 ? 17.345 9.614 4.282 1.00 92.69 109 ASN A C 1
ATOM 848 O O . ASN A 1 109 ? 17.887 8.512 4.362 1.00 92.69 109 ASN A O 1
ATOM 852 N N . GLY A 1 110 ? 16.773 10.035 3.148 1.00 92.94 110 GLY A N 1
ATOM 853 C CA . GLY A 1 110 ? 16.737 9.243 1.918 1.00 92.94 110 GLY A CA 1
ATOM 854 C C . GLY A 1 110 ? 15.830 8.010 1.987 1.00 92.94 110 GLY A C 1
ATOM 855 O O . GLY A 1 110 ? 15.973 7.115 1.158 1.00 92.94 110 GLY A O 1
ATOM 856 N N . VAL A 1 111 ? 14.921 7.919 2.962 1.00 96.81 111 VAL A N 1
ATOM 857 C CA . VAL A 1 111 ? 13.936 6.838 3.064 1.00 96.81 111 VAL A CA 1
ATOM 858 C C . VAL A 1 111 ? 12.616 7.297 2.463 1.00 96.81 111 VAL A C 1
ATOM 860 O O . VAL A 1 111 ? 12.043 8.302 2.872 1.00 96.81 111 VAL A O 1
ATOM 863 N N . VAL A 1 112 ? 12.104 6.515 1.522 1.00 97.56 112 VAL A N 1
ATOM 864 C CA . VAL A 1 112 ? 10.814 6.745 0.871 1.00 97.56 112 VAL A CA 1
ATOM 865 C C . VAL A 1 112 ? 9.827 5.659 1.262 1.00 97.56 112 VAL A C 1
ATOM 867 O O . VAL A 1 112 ? 10.209 4.533 1.603 1.00 97.56 112 VAL A O 1
ATOM 870 N N . ALA A 1 113 ? 8.544 5.988 1.205 1.00 98.19 113 ALA A N 1
ATOM 871 C CA . ALA A 1 113 ? 7.475 5.052 1.479 1.00 98.19 113 ALA A CA 1
ATOM 872 C C . ALA A 1 113 ? 6.346 5.147 0.459 1.00 98.19 113 ALA A C 1
ATOM 874 O O . ALA A 1 113 ? 6.047 6.220 -0.056 1.00 98.19 113 ALA A O 1
ATOM 875 N N . ILE A 1 114 ? 5.687 4.013 0.235 1.00 98.56 114 ILE A N 1
ATOM 876 C CA . ILE A 1 114 ? 4.383 3.919 -0.418 1.00 98.56 114 ILE A CA 1
ATOM 877 C C . ILE A 1 114 ? 3.462 3.084 0.470 1.00 98.56 114 ILE A C 1
ATOM 879 O O . ILE A 1 114 ? 3.899 2.108 1.085 1.00 98.56 114 ILE A O 1
ATOM 883 N N . GLY A 1 115 ? 2.198 3.465 0.583 1.00 98.19 115 GLY A N 1
ATOM 884 C CA . GLY A 1 115 ? 1.256 2.764 1.438 1.00 98.19 115 GLY A CA 1
ATOM 885 C C . GLY A 1 115 ? -0.195 3.012 1.077 1.00 98.19 115 GLY A C 1
ATOM 886 O O . GLY A 1 115 ? -0.516 3.822 0.211 1.00 98.19 115 GLY A O 1
ATOM 887 N N . TYR A 1 116 ? -1.071 2.303 1.778 1.00 98.19 116 TYR A N 1
ATOM 888 C CA . TYR A 1 116 ? -2.506 2.541 1.762 1.00 98.19 116 TYR A CA 1
ATOM 889 C C . TYR A 1 116 ? -3.021 2.788 3.179 1.00 98.19 116 TYR A C 1
ATOM 891 O O . TYR A 1 116 ? -2.457 2.276 4.149 1.00 98.19 116 TYR A O 1
ATOM 899 N N . LYS A 1 117 ? -4.119 3.533 3.287 1.00 97.50 117 LYS A N 1
ATOM 900 C CA . LYS A 1 117 ? -4.972 3.625 4.475 1.00 97.50 117 LYS A CA 1
ATOM 901 C C . LYS A 1 117 ? -6.397 3.289 4.060 1.00 97.50 117 LYS A C 1
ATOM 903 O O . LYS A 1 117 ? -6.878 3.847 3.079 1.00 97.50 117 LYS A O 1
ATOM 908 N N . SER A 1 118 ? -7.060 2.373 4.751 1.00 96.38 118 SER A N 1
ATOM 909 C CA . SER A 1 118 ? -8.456 2.055 4.462 1.00 96.38 118 SER A CA 1
ATOM 910 C C . SER A 1 118 ? -9.389 3.141 4.973 1.00 96.38 118 SER A C 1
ATOM 912 O O . SER A 1 118 ? -9.048 3.871 5.903 1.00 96.38 118 SER A O 1
ATOM 914 N N . GLN A 1 119 ? -10.596 3.186 4.414 1.00 95.00 119 GLN A N 1
ATOM 915 C CA . GLN A 1 119 ? -11.702 3.904 5.031 1.00 95.00 119 GLN A CA 1
ATOM 916 C C . GLN A 1 119 ? -11.882 3.430 6.485 1.00 95.00 119 GLN A C 1
ATOM 918 O O . GLN A 1 119 ? -11.757 2.221 6.737 1.00 95.00 119 GLN A O 1
ATOM 923 N N . PRO A 1 120 ? -12.173 4.344 7.425 1.00 93.94 120 PRO A N 1
ATOM 924 C CA . PRO A 1 120 ? -12.5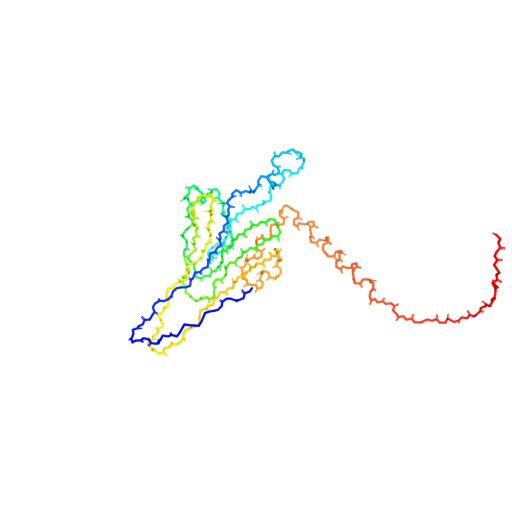09 3.960 8.782 1.00 93.94 120 PRO A CA 1
ATOM 925 C C . PRO A 1 120 ? -13.762 3.087 8.828 1.00 93.94 120 PRO A C 1
ATOM 927 O O . PRO A 1 120 ? -14.744 3.347 8.129 1.00 93.94 120 PRO A O 1
ATOM 930 N N . VAL A 1 121 ? -13.726 2.057 9.667 1.00 93.81 121 VAL A N 1
ATOM 931 C CA . VAL A 1 121 ? -14.886 1.239 10.022 1.00 93.81 121 VAL A CA 1
ATOM 932 C C . VAL A 1 121 ? -15.272 1.499 11.473 1.00 93.81 121 VAL A C 1
ATOM 934 O O . VAL A 1 121 ? -14.406 1.753 12.310 1.00 93.81 121 VAL A O 1
ATOM 937 N N . LEU A 1 122 ? -16.569 1.431 11.771 1.00 95.56 122 LEU A N 1
ATOM 938 C CA . LEU A 1 122 ? -17.094 1.586 13.125 1.00 95.56 122 LEU A CA 1
ATOM 939 C C . LEU A 1 122 ? -17.456 0.222 13.707 1.00 95.56 122 LEU A C 1
ATOM 941 O O . LEU A 1 122 ? -18.457 -0.370 13.309 1.00 95.56 122 LEU A O 1
ATOM 945 N N . VAL A 1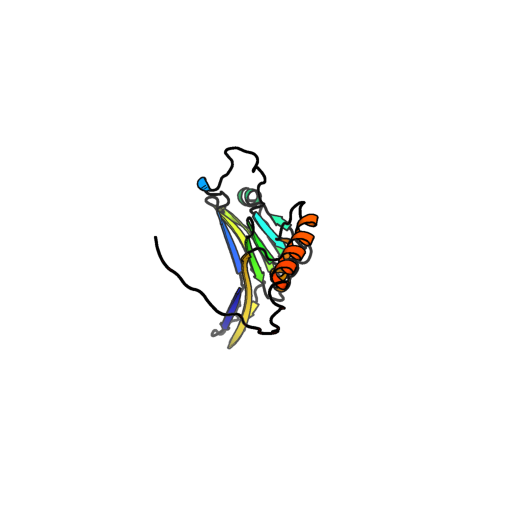 123 ? -16.691 -0.221 14.700 1.00 96.12 123 VAL A N 1
ATOM 946 C CA . VAL A 1 123 ? -16.987 -1.424 15.481 1.00 96.12 123 VAL A CA 1
ATOM 947 C C . VAL A 1 123 ? -17.905 -1.022 16.633 1.00 96.12 123 VAL A C 1
ATOM 949 O O . VAL A 1 123 ? -17.487 -0.307 17.548 1.00 96.12 123 VAL A O 1
ATOM 952 N N . GLN A 1 124 ? -19.170 -1.439 16.600 1.00 97.19 124 GLN A N 1
ATOM 953 C CA . GLN A 1 124 ? -20.143 -1.076 17.640 1.00 97.19 124 GLN A CA 1
ATOM 954 C C . GLN A 1 124 ? -19.821 -1.750 18.989 1.00 97.19 124 GLN A C 1
ATOM 956 O O . GLN A 1 124 ? -19.146 -2.782 19.003 1.00 97.19 124 GLN A O 1
ATOM 961 N N . PRO A 1 125 ? -20.294 -1.205 20.127 1.00 97.44 125 PRO A N 1
ATOM 962 C CA . PRO A 1 125 ? -20.141 -1.830 21.444 1.00 97.44 125 PRO A CA 1
ATOM 963 C C . PRO A 1 125 ? -20.537 -3.311 21.450 1.00 97.44 125 PRO A C 1
ATOM 965 O O . PRO A 1 125 ? -21.592 -3.685 20.936 1.00 97.44 125 PRO A O 1
ATOM 968 N N . GLY A 1 126 ? -19.679 -4.165 22.008 1.00 96.12 126 GLY A N 1
ATOM 969 C CA . GLY A 1 126 ? -19.888 -5.614 22.078 1.00 96.12 126 GLY A CA 1
ATOM 970 C C . GLY A 1 126 ? -19.683 -6.373 20.761 1.00 96.12 126 GLY A C 1
ATOM 971 O O . GLY A 1 126 ? -19.755 -7.602 20.763 1.00 96.12 126 GLY A O 1
ATOM 972 N N . GLN A 1 127 ? -19.410 -5.692 19.642 1.00 96.81 127 GLN A N 1
ATOM 973 C CA . GLN A 1 127 ? -19.181 -6.340 18.348 1.00 96.81 127 GLN A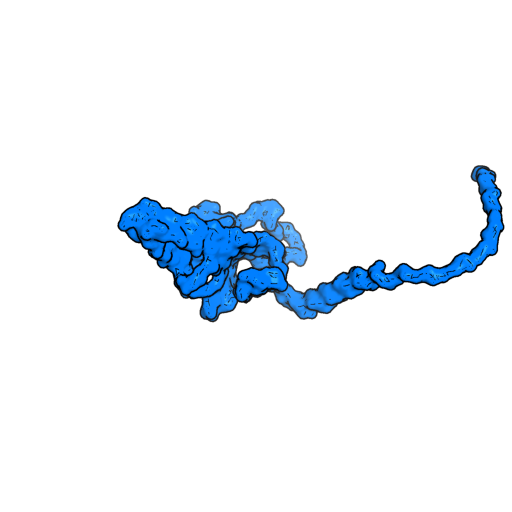 CA 1
ATOM 974 C C . GLN A 1 127 ? -17.714 -6.706 18.117 1.00 96.81 127 GLN A C 1
ATOM 976 O O . GLN A 1 127 ? -16.796 -6.205 18.771 1.00 96.81 127 GLN A O 1
ATOM 981 N N . THR A 1 128 ? -17.503 -7.616 17.164 1.00 96.06 128 THR A N 1
ATOM 982 C CA . THR A 1 128 ? -16.181 -7.977 16.654 1.00 96.06 128 THR A CA 1
ATOM 983 C C . THR A 1 128 ? -16.162 -7.858 15.141 1.00 96.06 128 THR A C 1
ATOM 985 O O . THR A 1 128 ? -16.917 -8.557 14.469 1.00 96.06 128 THR A O 1
ATOM 988 N N . ASP A 1 129 ? -15.246 -7.046 14.621 1.00 94.62 129 ASP A N 1
ATOM 989 C CA . ASP A 1 129 ? -15.019 -6.896 13.186 1.00 94.62 129 ASP A CA 1
ATOM 990 C C . ASP A 1 129 ? -13.714 -7.549 12.742 1.00 94.62 129 ASP A C 1
ATOM 992 O O . ASP A 1 129 ? -12.733 -7.635 13.487 1.00 94.62 129 ASP A O 1
ATOM 996 N N . LYS A 1 130 ? -13.701 -8.013 11.490 1.00 94.56 130 LYS A N 1
ATOM 997 C CA . LYS A 1 130 ? -12.530 -8.619 10.853 1.00 94.56 130 LYS A CA 1
ATOM 998 C C . LYS A 1 130 ? -12.030 -7.723 9.734 1.00 94.56 130 LYS A C 1
ATOM 1000 O O . LYS A 1 130 ? -12.757 -7.439 8.789 1.00 94.56 130 LYS A O 1
ATOM 1005 N N . LEU A 1 131 ? -10.764 -7.337 9.817 1.00 94.06 131 LEU A N 1
ATOM 1006 C CA . LEU A 1 131 ? -10.096 -6.513 8.816 1.00 94.06 131 LEU A CA 1
ATOM 1007 C C . LEU A 1 131 ? -9.008 -7.337 8.148 1.00 94.06 131 LEU A C 1
ATOM 1009 O O . LEU A 1 131 ? -8.291 -8.077 8.819 1.00 94.06 131 LEU A O 1
ATOM 1013 N N . GLN A 1 132 ? -8.892 -7.246 6.828 1.00 95.44 132 GLN A N 1
ATOM 1014 C CA . GLN A 1 132 ? -8.008 -8.120 6.068 1.00 95.44 132 GLN A CA 1
ATOM 1015 C C . GLN A 1 132 ? -7.199 -7.349 5.033 1.00 95.44 132 GLN A C 1
ATOM 1017 O O . GLN A 1 132 ? -7.636 -6.362 4.441 1.00 95.44 132 GLN A O 1
ATOM 1022 N N . SER A 1 133 ? -5.995 -7.846 4.793 1.00 96.25 133 SER A N 1
ATOM 1023 C CA . SER A 1 133 ? -5.121 -7.412 3.714 1.00 96.25 133 SER A CA 1
ATOM 1024 C C . SER A 1 133 ? -4.228 -8.568 3.273 1.00 96.25 133 SER A C 1
ATOM 1026 O O . SER A 1 133 ? -4.069 -9.568 3.977 1.00 96.25 133 SER A O 1
ATOM 1028 N N . THR A 1 134 ? -3.646 -8.458 2.088 1.00 97.06 134 THR A N 1
ATOM 1029 C CA . THR A 1 134 ? -2.663 -9.414 1.582 1.00 97.06 134 THR A CA 1
ATOM 1030 C C . THR A 1 134 ? -1.343 -8.687 1.357 1.00 97.06 134 THR A C 1
ATOM 1032 O O . THR A 1 134 ? -1.305 -7.664 0.682 1.00 97.06 134 THR A O 1
ATOM 1035 N N . LEU A 1 135 ? -0.256 -9.235 1.897 1.00 97.12 135 LEU A N 1
ATOM 1036 C CA . LEU A 1 135 ? 1.110 -8.832 1.585 1.00 97.12 135 LEU A CA 1
ATOM 1037 C C . LEU A 1 135 ? 1.722 -9.843 0.609 1.00 97.12 135 LEU A C 1
ATOM 1039 O O . LEU A 1 135 ? 1.848 -11.032 0.923 1.00 97.12 135 LEU A O 1
ATOM 1043 N N . TRP A 1 136 ? 2.128 -9.376 -0.564 1.00 96.00 136 TRP A N 1
ATOM 1044 C CA . TRP A 1 136 ? 3.028 -10.092 -1.456 1.00 96.00 136 TRP A CA 1
ATOM 1045 C C . TRP A 1 136 ? 4.472 -9.732 -1.109 1.00 96.00 136 TRP A C 1
ATOM 1047 O O . TRP A 1 136 ? 4.803 -8.555 -1.000 1.00 96.00 136 TRP A O 1
ATOM 1057 N N . VAL A 1 137 ? 5.326 -10.740 -0.951 1.00 95.31 137 VAL A N 1
ATOM 1058 C CA . VAL A 1 137 ? 6.783 -10.593 -0.852 1.00 95.31 137 VAL A CA 1
ATOM 1059 C C . VAL A 1 137 ? 7.374 -11.773 -1.596 1.00 95.31 137 VAL A C 1
ATOM 1061 O O . VAL A 1 137 ? 7.217 -12.912 -1.156 1.00 95.31 137 VAL A O 1
ATOM 1064 N N . GLY A 1 138 ? 8.016 -11.528 -2.729 1.00 92.94 138 GLY A N 1
ATOM 1065 C CA . GLY A 1 138 ? 8.580 -12.628 -3.492 1.00 92.94 138 GLY A CA 1
ATOM 1066 C C . GLY A 1 138 ? 9.015 -12.256 -4.898 1.00 92.94 138 GLY A C 1
ATOM 1067 O O . GLY A 1 138 ? 8.978 -11.079 -5.273 1.00 92.94 138 GLY A O 1
ATOM 1068 N N . PRO A 1 139 ? 9.451 -13.262 -5.670 1.00 89.50 139 PRO A N 1
ATOM 1069 C CA . PRO A 1 139 ? 9.779 -13.079 -7.072 1.00 89.50 139 PRO A CA 1
ATOM 1070 C C . PRO A 1 139 ? 8.559 -12.593 -7.861 1.00 89.50 139 PRO A C 1
ATOM 1072 O O . PRO A 1 139 ? 7.420 -12.921 -7.530 1.00 89.50 139 PRO A O 1
ATOM 1075 N N . ALA A 1 140 ? 8.797 -11.820 -8.913 1.00 84.62 140 ALA A N 1
ATOM 1076 C CA . ALA A 1 140 ? 7.756 -11.300 -9.786 1.00 84.62 140 ALA A CA 1
ATOM 1077 C C . ALA A 1 140 ? 7.265 -12.418 -10.733 1.00 84.62 140 ALA A C 1
ATOM 1079 O O . ALA A 1 140 ? 7.792 -12.598 -11.828 1.00 84.62 140 ALA A O 1
ATOM 1080 N N . ILE A 1 141 ? 6.303 -13.227 -10.270 1.00 86.25 141 ILE A N 1
ATOM 1081 C CA . ILE A 1 141 ? 5.743 -14.374 -11.006 1.00 86.25 141 ILE A CA 1
ATOM 1082 C C . ILE A 1 141 ? 4.333 -14.027 -11.483 1.00 86.25 141 ILE A C 1
ATOM 1084 O O . ILE A 1 141 ? 3.403 -13.996 -10.675 1.00 86.25 141 ILE A O 1
ATOM 1088 N N . GLN A 1 142 ? 4.174 -13.838 -12.795 1.00 81.50 142 GLN A N 1
ATOM 1089 C CA . GLN A 1 142 ? 2.950 -13.328 -13.425 1.00 81.50 142 GLN A CA 1
ATOM 1090 C C . GLN A 1 142 ? 1.682 -14.077 -12.973 1.00 81.50 142 GLN A C 1
ATOM 1092 O O . GLN A 1 142 ? 0.798 -13.482 -12.357 1.00 81.50 142 GLN A O 1
ATOM 1097 N N . ASP A 1 143 ? 1.643 -15.400 -13.162 1.00 83.12 143 ASP A N 1
ATOM 1098 C CA . ASP A 1 143 ? 0.468 -16.231 -12.852 1.00 83.12 143 ASP A CA 1
ATOM 1099 C C . ASP A 1 143 ? 0.062 -16.177 -11.374 1.00 83.12 143 ASP A C 1
ATOM 1101 O O . ASP A 1 143 ? -1.120 -16.171 -11.025 1.00 83.12 143 ASP A O 1
ATOM 1105 N N . LYS A 1 144 ? 1.050 -16.141 -10.472 1.00 88.00 144 LYS A N 1
ATOM 1106 C CA . LYS A 1 144 ? 0.796 -16.113 -9.026 1.00 88.00 144 LYS A CA 1
ATOM 1107 C C . LYS A 1 144 ? 0.339 -14.732 -8.568 1.00 88.00 144 LYS A C 1
ATOM 1109 O O . LYS A 1 144 ? -0.481 -14.645 -7.660 1.00 88.00 144 LYS A O 1
ATOM 1114 N N . MET A 1 145 ? 0.846 -13.673 -9.192 1.00 89.38 145 MET A N 1
ATOM 1115 C CA . MET A 1 145 ? 0.496 -12.293 -8.866 1.00 89.38 145 MET A CA 1
ATOM 1116 C C . MET 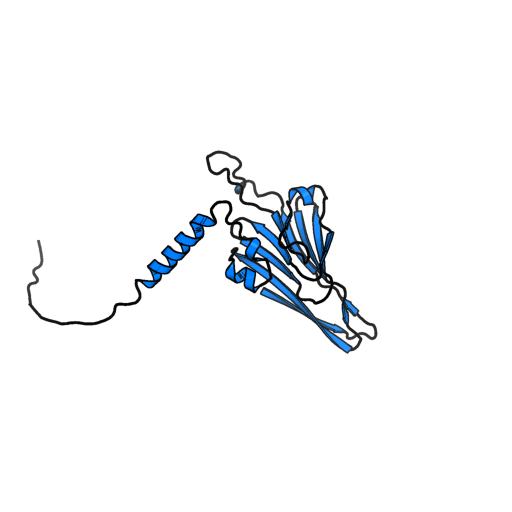A 1 145 ? -0.900 -11.926 -9.372 1.00 89.38 145 MET A C 1
ATOM 1118 O O . MET A 1 145 ? -1.678 -11.363 -8.603 1.00 89.38 145 MET A O 1
ATOM 1122 N N . ALA A 1 146 ? -1.265 -12.347 -10.588 1.00 88.88 146 ALA A N 1
ATOM 1123 C CA . ALA A 1 146 ? -2.613 -12.172 -11.137 1.00 88.88 146 ALA A CA 1
ATOM 1124 C C . ALA A 1 146 ? -3.692 -12.821 -10.250 1.00 88.88 146 ALA A C 1
ATOM 1126 O O . ALA A 1 146 ? -4.773 -12.264 -10.061 1.00 88.88 146 ALA A O 1
ATOM 1127 N N . ALA A 1 147 ? -3.384 -13.979 -9.653 1.00 89.81 147 ALA A N 1
ATOM 1128 C CA . ALA A 1 147 ? -4.278 -14.656 -8.715 1.00 89.81 147 ALA A CA 1
ATOM 1129 C C . ALA A 1 147 ? -4.420 -13.924 -7.365 1.00 89.81 147 ALA A C 1
ATOM 1131 O O . ALA A 1 147 ? -5.398 -14.130 -6.647 1.00 89.81 147 ALA A O 1
ATOM 1132 N N . VAL A 1 148 ? -3.449 -13.083 -6.991 1.00 91.44 148 VAL A N 1
ATOM 1133 C CA . VAL A 1 148 ? -3.477 -12.327 -5.733 1.00 91.44 148 VAL A CA 1
ATOM 1134 C C . VAL A 1 148 ? -4.297 -11.055 -5.884 1.00 91.44 148 VAL A C 1
ATOM 1136 O O . VAL A 1 148 ? -5.178 -10.812 -5.058 1.00 91.44 148 VAL A O 1
ATOM 1139 N N . ALA A 1 149 ? -4.040 -10.248 -6.909 1.00 91.06 149 ALA A N 1
ATOM 1140 C CA . ALA A 1 149 ? -4.822 -9.050 -7.179 1.00 91.06 149 ALA A CA 1
ATOM 1141 C C . ALA A 1 149 ? -4.856 -8.747 -8.682 1.00 91.06 149 ALA A C 1
ATOM 1143 O O . ALA A 1 149 ? -3.854 -8.973 -9.365 1.00 91.06 149 ALA A O 1
ATOM 1144 N N . PRO A 1 150 ? -5.968 -8.186 -9.194 1.00 89.69 150 PRO A N 1
ATOM 1145 C CA . PRO A 1 150 ? -6.030 -7.721 -10.571 1.00 89.69 150 PRO A CA 1
ATOM 1146 C C . PRO A 1 150 ? -4.869 -6.777 -10.886 1.00 89.69 150 PRO A C 1
ATOM 1148 O O . PRO A 1 150 ? -4.538 -5.900 -10.083 1.00 89.69 150 PRO A O 1
ATOM 1151 N N . HIS A 1 151 ? -4.261 -6.966 -12.056 1.00 90.25 151 HIS A N 1
ATOM 1152 C CA . HIS A 1 151 ? -3.188 -6.123 -12.590 1.00 90.25 151 HIS A CA 1
ATOM 1153 C C . HIS A 1 151 ? -1.875 -6.143 -11.802 1.00 90.25 151 HIS A C 1
ATOM 1155 O O . HIS A 1 151 ? -0.923 -5.481 -12.206 1.00 90.25 151 HIS A O 1
ATOM 1161 N N . LEU A 1 152 ? -1.777 -6.910 -10.712 1.00 89.50 152 LEU A N 1
ATOM 1162 C CA . LEU A 1 152 ? 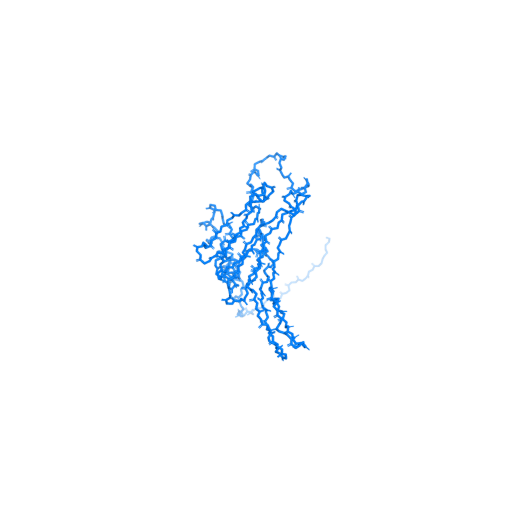-0.531 -7.047 -9.959 1.00 89.50 152 LEU A CA 1
ATOM 1163 C C . LEU A 1 152 ? 0.558 -7.729 -10.792 1.00 89.50 152 LEU A C 1
ATOM 1165 O O . LEU A 1 152 ? 1.737 -7.486 -10.599 1.00 89.50 152 LEU A O 1
ATOM 1169 N N . ASP A 1 153 ? 0.167 -8.537 -11.765 1.00 87.00 153 ASP A N 1
ATOM 1170 C CA . ASP A 1 153 ? 1.049 -9.171 -12.733 1.00 87.00 153 ASP A CA 1
ATOM 1171 C C . ASP A 1 153 ? 1.760 -8.178 -13.675 1.00 87.00 153 ASP A C 1
ATOM 1173 O O . ASP A 1 153 ? 2.843 -8.483 -14.174 1.00 87.00 153 ASP A O 1
ATOM 1177 N N . LEU A 1 154 ? 1.224 -6.960 -13.842 1.00 86.38 154 LEU A N 1
ATOM 1178 C CA . LEU A 1 154 ? 1.842 -5.892 -14.642 1.00 86.38 154 LEU A CA 1
ATOM 1179 C C . LEU A 1 154 ? 3.138 -5.345 -14.026 1.00 86.38 154 LEU A C 1
ATOM 1181 O O . LEU A 1 154 ? 3.866 -4.597 -14.675 1.00 86.38 154 LEU A O 1
ATOM 1185 N N . THR A 1 155 ? 3.466 -5.725 -12.788 1.00 82.44 155 THR A N 1
ATOM 1186 C CA . THR A 1 155 ? 4.770 -5.413 -12.194 1.00 82.44 155 THR A CA 1
ATOM 1187 C C . THR A 1 155 ? 5.911 -6.199 -12.836 1.00 82.44 155 THR A C 1
ATOM 1189 O O . THR A 1 155 ? 7.073 -5.834 -12.655 1.00 82.44 155 THR A O 1
ATOM 1192 N N . VAL A 1 156 ? 5.606 -7.299 -13.537 1.00 78.69 156 VAL A N 1
ATOM 1193 C CA . VAL A 1 156 ? 6.595 -8.103 -14.256 1.00 78.69 156 VAL A CA 1
ATOM 1194 C C . VAL A 1 156 ? 6.963 -7.374 -15.544 1.00 78.69 156 VAL A C 1
ATOM 1196 O O . VAL A 1 156 ? 6.294 -7.488 -16.569 1.00 78.69 156 VAL A O 1
ATOM 1199 N N . ASP A 1 157 ? 8.041 -6.599 -15.487 1.00 66.38 157 ASP A N 1
ATOM 1200 C CA . ASP A 1 157 ? 8.537 -5.875 -16.649 1.00 66.38 157 ASP A CA 1
ATOM 1201 C C . ASP A 1 157 ? 9.405 -6.806 -17.506 1.00 66.38 157 ASP A C 1
ATOM 1203 O O . ASP A 1 157 ? 10.575 -7.056 -17.211 1.00 66.38 157 ASP A O 1
ATOM 1207 N N . TYR A 1 158 ? 8.820 -7.359 -18.569 1.00 58.19 158 TYR A N 1
ATOM 1208 C CA . TYR A 1 158 ? 9.555 -8.146 -19.563 1.00 58.19 158 TYR A CA 1
ATOM 1209 C C . TYR A 1 158 ? 10.407 -7.272 -20.502 1.00 58.19 158 TYR A C 1
ATOM 1211 O O . TYR A 1 158 ? 11.092 -7.800 -21.387 1.00 58.19 158 TYR A O 1
ATOM 1219 N N . GLY A 1 159 ? 10.375 -5.943 -20.330 1.00 58.19 159 GLY A N 1
ATOM 1220 C CA . GLY A 1 159 ? 11.018 -4.996 -21.230 1.00 58.19 159 GLY A CA 1
ATOM 1221 C C . GLY A 1 159 ? 10.621 -5.242 -22.689 1.00 58.19 159 GLY A C 1
ATOM 1222 O O . GLY A 1 159 ? 9.554 -5.774 -22.995 1.00 58.19 159 GLY A O 1
ATOM 1223 N N . TRP A 1 160 ? 11.516 -4.905 -23.618 1.00 51.97 160 TRP A N 1
ATOM 1224 C CA . TRP A 1 160 ? 11.316 -5.179 -25.046 1.00 51.97 160 TRP A CA 1
ATOM 1225 C C . TRP A 1 160 ? 11.316 -6.686 -25.380 1.00 51.97 160 TRP A C 1
ATOM 1227 O O . TRP A 1 160 ? 10.761 -7.069 -26.397 1.00 51.97 160 TRP A O 1
ATOM 1237 N N . LEU A 1 161 ? 11.870 -7.557 -24.525 1.00 53.66 161 LEU A N 1
ATOM 1238 C CA . LEU A 1 161 ? 12.120 -8.982 -24.811 1.00 53.66 161 LEU A CA 1
ATOM 1239 C C . LEU A 1 161 ? 10.916 -9.908 -24.576 1.00 53.66 161 LEU A C 1
ATOM 1241 O O . LEU A 1 161 ? 11.042 -11.127 -24.722 1.00 53.66 161 LEU A O 1
ATOM 1245 N N . TRP A 1 162 ? 9.752 -9.361 -24.227 1.00 55.78 162 TRP A N 1
ATOM 1246 C CA . TRP A 1 162 ? 8.538 -10.131 -23.938 1.00 55.78 162 TRP A CA 1
ATOM 1247 C C . TRP A 1 162 ? 8.117 -11.078 -25.079 1.00 55.78 162 TRP A C 1
ATOM 1249 O O . TRP A 1 162 ? 7.532 -12.130 -24.827 1.00 55.78 162 TRP A O 1
ATOM 1259 N N . PHE A 1 163 ? 8.459 -10.750 -26.329 1.00 58.03 163 PHE A N 1
ATOM 1260 C CA . PHE A 1 163 ? 8.166 -11.592 -27.492 1.00 58.03 163 PHE A CA 1
ATOM 1261 C C . PHE A 1 163 ? 9.122 -12.795 -27.639 1.00 58.03 163 PHE A C 1
ATOM 1263 O O . PHE A 1 163 ? 8.752 -13.793 -28.254 1.00 58.03 163 PHE A O 1
ATOM 1270 N N . ILE A 1 164 ? 10.329 -12.740 -27.057 1.00 59.16 164 ILE A N 1
ATOM 1271 C CA . ILE A 1 164 ? 11.326 -13.832 -27.092 1.00 59.16 164 ILE A CA 1
ATOM 1272 C C . ILE A 1 164 ? 11.191 -14.750 -25.867 1.00 59.16 164 ILE A C 1
ATOM 1274 O O . ILE A 1 164 ? 11.460 -15.949 -25.949 1.00 59.16 164 ILE A O 1
ATOM 1278 N N . SER A 1 165 ? 10.747 -14.222 -24.723 1.00 57.38 165 SER A N 1
ATOM 1279 C CA . SER A 1 165 ? 10.654 -14.990 -23.474 1.00 57.38 165 SER A CA 1
ATOM 1280 C C . SER A 1 165 ? 9.589 -16.096 -23.514 1.00 57.38 165 SER A C 1
ATOM 1282 O O . SER A 1 165 ? 9.813 -17.180 -22.970 1.00 57.38 165 SER A O 1
ATOM 1284 N N . GLN A 1 166 ? 8.463 -15.881 -24.205 1.00 57.69 166 GLN A N 1
ATOM 1285 C CA . GLN A 1 166 ? 7.390 -16.879 -24.325 1.00 57.69 166 GLN A CA 1
ATOM 1286 C C . GLN A 1 166 ? 7.802 -18.190 -25.034 1.00 57.69 166 GLN A C 1
ATOM 1288 O O . GLN A 1 166 ? 7.512 -19.263 -24.492 1.00 57.69 166 GLN A O 1
ATOM 1293 N N . PRO A 1 167 ? 8.471 -18.179 -26.207 1.00 61.72 167 PRO A N 1
ATOM 1294 C CA . PRO A 1 167 ? 8.916 -19.417 -26.853 1.00 61.72 167 PRO A CA 1
ATOM 1295 C C . PRO A 1 167 ? 10.019 -20.148 -26.071 1.00 61.72 167 PRO A C 1
ATOM 1297 O O . PRO A 1 167 ? 10.021 -21.380 -26.040 1.00 61.72 167 PRO A O 1
ATOM 1300 N N . LEU A 1 168 ? 10.907 -19.429 -25.374 1.00 62.06 168 LEU A N 1
ATOM 1301 C CA . LEU A 1 168 ? 11.974 -20.052 -24.580 1.00 62.06 168 LEU A CA 1
ATOM 1302 C C . LEU A 1 168 ? 11.431 -20.803 -23.351 1.00 62.06 168 LEU A C 1
ATOM 1304 O O . LEU A 1 168 ? 11.861 -21.921 -23.070 1.00 62.06 168 LEU A O 1
ATOM 1308 N N . PHE A 1 169 ? 10.453 -20.222 -22.642 1.00 59.66 169 PHE A N 1
ATOM 1309 C CA . PHE A 1 169 ? 9.843 -20.858 -21.466 1.00 59.66 169 PHE A CA 1
ATOM 1310 C C . PHE A 1 169 ? 9.050 -22.119 -21.847 1.00 59.66 169 PHE A C 1
ATOM 1312 O O . PHE A 1 169 ? 9.074 -23.121 -21.131 1.00 59.66 169 PHE A O 1
ATOM 1319 N N . LYS A 1 170 ? 8.407 -22.113 -23.025 1.00 59.97 170 LYS A N 1
ATOM 1320 C CA . LYS A 1 170 ? 7.764 -23.308 -23.595 1.00 59.97 170 LYS A CA 1
ATOM 1321 C C . LYS A 1 170 ? 8.771 -24.419 -23.907 1.00 59.97 170 LYS A C 1
ATOM 1323 O O . LYS A 1 170 ? 8.494 -25.577 -23.604 1.00 59.97 170 LYS A O 1
ATOM 1328 N N . LEU A 1 171 ? 9.938 -24.082 -24.463 1.00 60.09 171 LEU A N 1
ATOM 1329 C CA . LEU A 1 171 ? 10.988 -25.062 -24.767 1.00 60.09 171 LEU A CA 1
ATOM 1330 C C . LEU A 1 171 ? 11.571 -25.703 -23.498 1.00 60.09 171 LEU A C 1
ATOM 1332 O O . LEU A 1 171 ? 11.720 -26.924 -23.455 1.00 60.09 171 LEU A O 1
ATOM 1336 N N . LEU A 1 172 ? 11.814 -24.921 -22.442 1.00 63.09 172 LEU A N 1
ATOM 1337 C CA . LEU A 1 172 ? 12.337 -25.433 -21.168 1.00 63.09 172 LEU A CA 1
ATOM 1338 C C . LEU A 1 172 ? 11.352 -26.378 -20.449 1.00 63.09 172 LEU A C 1
ATOM 1340 O O . LEU A 1 172 ? 11.758 -27.392 -19.880 1.00 63.09 172 LEU A O 1
ATOM 1344 N N . ASN A 1 173 ? 10.050 -26.090 -20.518 1.00 56.81 173 ASN A N 1
ATOM 1345 C CA . ASN A 1 173 ? 9.023 -26.984 -19.972 1.00 56.81 173 ASN A CA 1
ATOM 1346 C C . ASN A 1 173 ? 8.841 -28.259 -20.814 1.00 56.81 173 ASN A C 1
ATOM 1348 O O . ASN A 1 173 ? 8.465 -29.301 -20.284 1.00 56.81 173 ASN A O 1
ATOM 1352 N N . SER A 1 174 ? 9.121 -28.206 -22.119 1.00 55.69 174 SER A N 1
ATOM 1353 C CA . SER A 1 174 ? 9.039 -29.390 -22.984 1.00 55.69 174 SER A CA 1
ATOM 1354 C C . SER A 1 174 ? 10.208 -30.366 -22.786 1.00 55.69 174 SER A C 1
ATOM 1356 O O . SER A 1 174 ? 10.006 -31.579 -22.820 1.00 55.69 174 SER A O 1
ATOM 1358 N N . SER A 1 175 ? 11.420 -29.869 -22.507 1.00 54.09 175 SER A N 1
ATOM 1359 C CA . SER A 1 175 ? 12.610 -30.717 -22.344 1.00 54.09 175 SER A CA 1
ATOM 1360 C C . SER A 1 175 ? 12.645 -31.469 -21.011 1.00 54.09 175 SER A C 1
ATOM 1362 O O . SER A 1 175 ? 13.271 -32.523 -20.921 1.00 54.09 175 SER A O 1
ATOM 1364 N N . THR A 1 176 ? 11.921 -30.994 -19.995 1.00 50.28 176 THR A N 1
ATOM 1365 C CA . THR A 1 176 ? 11.744 -31.700 -18.714 1.00 50.28 176 THR A CA 1
ATOM 1366 C C . THR A 1 176 ? 10.623 -32.743 -18.743 1.00 50.28 176 THR A C 1
ATOM 1368 O O . THR A 1 176 ? 10.617 -33.647 -17.912 1.00 50.28 176 THR A O 1
ATOM 1371 N N . ALA A 1 177 ? 9.724 -32.695 -19.732 1.00 46.00 177 ALA A N 1
ATOM 1372 C CA . ALA A 1 177 ? 8.698 -33.720 -19.933 1.00 46.00 177 ALA A CA 1
ATOM 1373 C C . ALA A 1 177 ? 9.201 -34.942 -20.736 1.00 46.00 177 ALA A C 1
ATOM 1375 O O . ALA A 1 177 ? 8.578 -36.002 -20.697 1.00 46.00 177 ALA A O 1
ATOM 1376 N N . SER A 1 178 ? 10.341 -34.834 -21.432 1.00 45.75 178 SER A N 1
ATOM 1377 C CA . SER A 1 178 ? 10.866 -35.910 -22.291 1.00 45.75 178 SER A CA 1
ATOM 1378 C C . SER A 1 178 ? 11.754 -36.941 -21.575 1.00 45.75 178 SER A C 1
ATOM 1380 O O . SER A 1 178 ? 12.227 -37.872 -22.225 1.00 45.75 178 SER A O 1
ATOM 1382 N N . SER A 1 179 ? 11.996 -36.823 -20.265 1.00 45.00 179 SER A N 1
ATOM 1383 C CA . SER A 1 179 ? 12.798 -37.800 -19.502 1.00 45.00 179 SER A CA 1
ATOM 1384 C C . SER A 1 179 ? 11.979 -38.711 -18.577 1.00 45.00 179 SER A C 1
ATOM 1386 O O . SER A 1 179 ? 12.557 -39.549 -17.891 1.00 45.00 179 SER A O 1
ATOM 1388 N N . ALA A 1 180 ? 10.643 -38.605 -18.578 1.00 47.31 180 ALA A N 1
ATOM 1389 C CA . ALA A 1 180 ? 9.771 -39.347 -17.658 1.00 47.31 180 ALA A CA 1
ATOM 1390 C C . ALA A 1 180 ? 8.785 -40.327 -18.328 1.00 47.31 180 ALA A C 1
ATOM 1392 O O . ALA A 1 180 ? 7.800 -40.713 -17.705 1.00 47.31 180 ALA A O 1
ATOM 1393 N N . THR A 1 181 ? 9.029 -40.775 -19.566 1.00 44.09 181 THR A N 1
ATOM 1394 C CA . THR A 1 181 ? 8.240 -41.873 -20.165 1.00 44.09 181 THR A CA 1
ATOM 1395 C C . THR A 1 181 ? 9.147 -42.828 -20.936 1.00 44.09 181 THR A C 1
ATOM 1397 O O . THR A 1 181 ? 9.550 -42.533 -22.056 1.00 44.09 181 THR A O 1
ATOM 1400 N N . GLY A 1 182 ? 9.493 -43.970 -20.335 1.00 38.38 182 GLY A N 1
ATOM 1401 C CA . GLY A 1 182 ? 10.306 -44.976 -21.024 1.00 38.38 182 GLY A CA 1
ATOM 1402 C C . GLY A 1 182 ? 10.812 -46.152 -20.190 1.00 38.38 182 GLY A C 1
ATOM 1403 O O . GLY A 1 182 ? 11.882 -46.669 -20.484 1.00 38.38 182 GLY A O 1
ATOM 1404 N N . ALA A 1 183 ? 10.087 -46.594 -19.158 1.00 43.22 183 ALA A N 1
ATOM 1405 C CA . ALA A 1 183 ? 10.315 -47.915 -18.577 1.00 43.22 183 ALA A CA 1
ATOM 1406 C C . ALA A 1 183 ? 9.438 -48.943 -19.313 1.00 43.22 183 ALA A C 1
ATOM 1408 O O . ALA A 1 183 ? 8.243 -49.032 -19.053 1.00 43.22 183 ALA A O 1
ATOM 1409 N N . SER A 1 184 ? 10.026 -49.729 -20.219 1.00 32.12 184 SER A N 1
ATOM 1410 C CA . SER A 1 184 ? 9.481 -51.031 -20.620 1.00 32.12 184 SER A CA 1
ATOM 1411 C C . SER A 1 184 ? 10.600 -51.969 -21.073 1.00 32.12 184 SER A C 1
ATOM 1413 O O . SER A 1 184 ? 11.444 -51.629 -21.895 1.00 32.12 184 SER A O 1
ATOM 1415 N N . ARG A 1 185 ? 10.580 -53.157 -20.470 1.00 40.75 185 ARG A N 1
ATOM 1416 C CA . ARG A 1 185 ? 11.496 -54.293 -20.608 1.00 40.75 185 ARG A CA 1
ATOM 1417 C C . ARG A 1 185 ? 11.527 -54.861 -22.033 1.00 40.75 185 ARG A C 1
ATOM 1419 O O . ARG A 1 185 ? 10.486 -54.936 -22.677 1.00 40.75 185 ARG A O 1
ATOM 1426 N N . SER A 1 186 ? 12.663 -55.430 -22.444 1.00 31.91 186 SER A N 1
ATOM 1427 C CA . SER A 1 186 ? 12.696 -56.651 -23.275 1.00 31.91 186 SER A CA 1
ATOM 1428 C C . SER A 1 186 ? 14.080 -57.329 -23.292 1.00 31.91 186 SER A C 1
ATOM 1430 O O . SER A 1 186 ? 15.092 -56.693 -23.555 1.00 31.91 186 SER A O 1
ATOM 1432 N N . SER A 1 187 ? 14.051 -58.631 -22.957 1.00 32.31 187 SER A N 1
ATOM 1433 C CA . SER A 1 187 ? 14.965 -59.756 -23.272 1.00 32.31 187 SER A CA 1
ATOM 1434 C C . SER A 1 187 ? 16.487 -59.524 -23.232 1.00 32.31 187 SER A C 1
ATOM 1436 O O . SER A 1 187 ? 17.045 -58.889 -24.115 1.00 32.31 187 SER A O 1
ATOM 1438 N N . LEU A 1 188 ? 17.239 -60.016 -22.239 1.00 33.91 188 LEU A N 1
ATOM 1439 C CA . LEU A 1 188 ? 17.672 -61.421 -22.061 1.00 33.91 188 LEU A CA 1
ATOM 1440 C C . LEU A 1 188 ? 18.091 -62.131 -23.361 1.00 33.91 188 LEU A C 1
ATOM 1442 O O . LEU A 1 188 ? 17.243 -62.666 -24.072 1.00 33.91 188 LEU A O 1
ATOM 1446 N N . SER A 1 189 ? 19.403 -62.252 -23.581 1.00 34.31 189 SER A N 1
ATOM 1447 C CA . SER A 1 189 ? 20.058 -63.535 -23.886 1.00 34.31 189 SER A CA 1
ATOM 1448 C C . SER A 1 189 ? 21.579 -63.462 -23.665 1.00 34.31 189 SER A C 1
ATOM 1450 O O . SER A 1 189 ? 22.139 -62.366 -23.671 1.00 34.31 189 SER A O 1
ATOM 1452 N N . PRO A 1 190 ? 22.228 -64.605 -23.374 1.00 46.09 190 PRO A N 1
ATOM 1453 C CA . PRO A 1 190 ? 23.442 -64.674 -22.567 1.00 46.09 190 PRO A CA 1
ATOM 1454 C C . PRO A 1 190 ? 24.684 -64.956 -23.416 1.00 46.09 190 PRO A C 1
ATOM 1456 O O . PRO A 1 190 ? 24.599 -65.712 -24.374 1.00 46.09 190 PRO A O 1
ATOM 1459 N N . LEU A 1 191 ? 25.858 -64.462 -23.021 1.00 30.86 191 LEU A N 1
ATOM 1460 C CA . LEU A 1 191 ? 27.104 -65.175 -23.308 1.00 30.86 191 LEU A CA 1
ATOM 1461 C C . LEU A 1 191 ? 28.204 -64.777 -22.319 1.00 30.86 191 LEU A C 1
ATOM 1463 O O . LEU A 1 191 ? 28.442 -63.609 -22.027 1.00 30.86 191 LEU A O 1
ATOM 1467 N N . SER A 1 192 ? 28.781 -65.827 -21.755 1.00 32.41 192 SER A N 1
ATOM 1468 C CA . SER A 1 192 ? 29.672 -65.889 -20.608 1.00 32.41 192 SER A CA 1
ATOM 1469 C C . SER A 1 192 ? 31.124 -65.514 -20.925 1.00 32.41 192 SER A C 1
ATOM 1471 O O . SER A 1 192 ? 31.579 -65.768 -22.033 1.00 32.41 192 SER A O 1
ATOM 1473 N N . PHE A 1 193 ? 31.842 -65.104 -19.862 1.00 30.55 193 PHE A N 1
ATOM 1474 C CA . PHE A 1 193 ? 33.299 -65.216 -19.618 1.00 30.55 193 PHE A CA 1
ATOM 1475 C C . PHE A 1 193 ? 34.237 -64.428 -20.567 1.00 30.55 193 PHE A C 1
ATOM 1477 O O . PHE A 1 193 ? 34.055 -64.403 -21.770 1.00 30.55 193 PHE A O 1
ATOM 1484 N N . VAL A 1 194 ? 35.291 -63.739 -20.114 1.00 34.25 194 VAL A N 1
ATOM 1485 C CA . VAL A 1 194 ? 36.366 -64.169 -19.203 1.00 34.25 194 VAL A CA 1
ATOM 1486 C C . VAL A 1 194 ? 36.958 -62.948 -18.481 1.00 34.25 194 VAL A C 1
ATOM 1488 O O . VAL A 1 194 ? 37.237 -61.921 -19.095 1.00 34.25 194 VAL A O 1
ATOM 1491 N N . ALA A 1 195 ? 37.207 -63.094 -17.180 1.00 36.72 195 ALA A N 1
ATOM 1492 C CA . ALA A 1 195 ? 38.102 -62.241 -16.407 1.00 36.72 195 ALA A CA 1
ATOM 1493 C C . ALA A 1 195 ? 39.566 -62.655 -16.632 1.00 36.72 195 ALA A C 1
ATOM 1495 O O . ALA A 1 195 ? 39.873 -63.842 -16.559 1.00 36.72 195 ALA A O 1
ATOM 1496 N N . SER A 1 196 ? 40.483 -61.699 -16.797 1.00 32.84 196 SER A N 1
ATOM 1497 C CA . SER A 1 196 ? 41.845 -61.873 -16.284 1.00 32.84 196 SER A CA 1
ATOM 1498 C C . SER A 1 196 ? 42.507 -60.536 -15.981 1.00 32.84 196 SER A C 1
ATOM 1500 O O . SER A 1 196 ? 42.383 -59.556 -16.710 1.00 32.84 196 SER A O 1
ATOM 1502 N N . CYS A 1 197 ? 43.186 -60.564 -14.847 1.00 33.16 197 CYS A N 1
ATOM 1503 C CA . CYS A 1 197 ? 43.891 -59.509 -14.156 1.00 33.16 197 CYS A CA 1
ATOM 1504 C C . CYS A 1 197 ? 45.323 -59.335 -14.708 1.00 33.16 197 CYS A C 1
ATOM 1506 O O . CYS A 1 197 ? 45.876 -60.263 -15.298 1.00 33.16 197 CYS A O 1
ATOM 1508 N N . THR A 1 198 ? 45.905 -58.174 -14.390 1.00 38.81 198 THR A N 1
ATOM 1509 C CA . THR A 1 198 ? 47.345 -57.877 -14.222 1.00 38.81 198 THR A CA 1
ATOM 1510 C C . THR A 1 198 ? 48.288 -57.916 -15.438 1.00 38.81 198 THR A C 1
ATOM 1512 O O . THR A 1 198 ? 48.637 -58.980 -15.946 1.00 38.81 198 THR A O 1
ATOM 1515 N N . ARG A 1 199 ? 48.899 -56.762 -15.742 1.00 41.16 199 ARG A N 1
ATOM 1516 C CA . ARG A 1 199 ? 50.308 -56.497 -15.395 1.00 41.16 199 ARG A CA 1
ATOM 1517 C C . ARG A 1 199 ? 50.569 -55.004 -15.243 1.00 41.16 199 ARG A C 1
ATOM 1519 O O . ARG A 1 199 ? 49.946 -54.236 -16.004 1.00 41.16 199 ARG A O 1
#

Sequence (199 aa):
MNVGYSVQNASEKPLEVSTFGQLKQTAALPTSRDTQTGGLSTMHTFRGAAFSTADSKYEKYKFDTILDNENLNVSTKNGWVAMLQQYFTTAWVPRNNGTNNFYTANLGNGVVAIGYKSQPVLVQPGQTDKLQSTLWVGPAIQDKMAAVAPHLDLTVDYGWLWFISQPLFKLLNSSTASSATGASRSSLSPLSFVASCTR